Protein AF-A0A2R6GI53-F1 (afdb_monomer_lite)

Sequence (296 aa):
MVTEAECIAALREAARRLGESPTKTEYEELDIRPSSTTIVRLVGGWNEAKALAGLETYTRSDGGREGGMKIQPKPDGVALPDGYVWEDLTAQQRWYYKRREHRIEVKDERRARLQRWFYEFKRDEVECTRCGEGRPRALDFHHTGEKEHAVSKMIADGYSKQRVLEEVDRCIPLCVNCHRKEHYDGPDPEHLPSWPDRPREVQEPSKRERRTERRRWVAAYKRDSNGCRRCGAAHPACLDFHHETDKEMEISHMVSFGRSLCEIYAEIRKCVVLCANCHREADIPAPPDPGETDSV

Secondary structure (DSSP, 8-state):
---HHHHHHHHHHHHHHHTSPPPHHHHHHTTPSSPHHHHHHHHS-HHHHHHHTT-PPPP---S-SS-PPPPPPPPTT----TT--TTTS-HHHHHHHHTHHHHHHHHHHHHHHHHHHHHHHHHHH---TTT----GGGEEEEESS--S--HHHHHHHT--HHHHHHHHTTEEEEEHHHHHHHT--SPPGGGSPPPPSSPPP-----HHHHHHHHHHHHHHHHHHS-S-TTT----GGGEEEEESS--S--HHHHHHHT--HHHHHHHHTTEEEEEHHHHHHHHSPPPPPTTSTT--

pLDDT: mean 81.46, std 14.2, range [33.31, 97.81]

Radius of gyration: 29.73 Å; chains: 1; bounding box: 64×53×76 Å

Foldseek 3Di:
DDALVLLLVLQLVLCVVVVARDDLVSSQVVVTPDHSVVNCVRQVHPQSSCVVSVHDGDDPDDDDDDDDDDQDDQDPPFDDDPP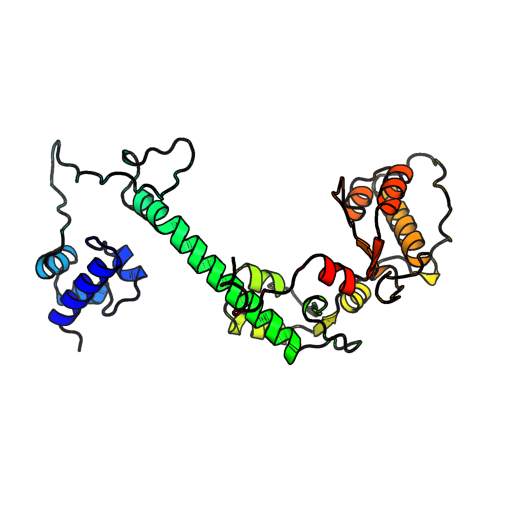DDLRPDDPVVSVCRVCVVVVVVVQVVLLLVLQQVQLVCLQPPHAAPVPRHSRSLQKAWAAPDDDPDGLVVCSVVNHDPVVSVVVSVRTHIHGPLRNLVVVDPADDLVPQDAADPDDDDDDDDPLVVLLNVLSSNQLNVQQPPQAAPPPSHRHSSFKAWAAPDDDPDGLNVCSNVRPDPVVSVVRSVRTGIHGNSVRSPVPDPRSDDPPPPPPD

Structure (mmCIF, N/CA/C/O backbone):
data_AF-A0A2R6GI53-F1
#
_entry.id   AF-A0A2R6GI53-F1
#
loop_
_atom_site.group_PDB
_atom_site.id
_atom_site.type_symbol
_atom_site.label_atom_id
_atom_site.label_alt_id
_atom_site.label_comp_id
_atom_site.label_asym_id
_atom_site.label_entity_id
_atom_site.label_seq_id
_atom_site.pdbx_PDB_ins_code
_atom_site.Cartn_x
_atom_site.Cartn_y
_atom_site.Cartn_z
_atom_site.occupancy
_atom_site.B_iso_or_equiv
_atom_site.auth_seq_id
_atom_site.auth_comp_id
_atom_site.auth_asym_id
_atom_site.auth_atom_id
_atom_site.pdbx_PDB_model_num
ATOM 1 N N . MET A 1 1 ? -38.221 -5.431 31.216 1.00 70.62 1 MET A N 1
ATOM 2 C CA . MET A 1 1 ? -38.468 -3.983 31.395 1.00 70.62 1 MET A CA 1
ATOM 3 C C . MET A 1 1 ? -37.322 -3.446 32.221 1.00 70.62 1 MET A C 1
ATOM 5 O O . MET A 1 1 ? -36.979 -4.108 33.186 1.00 70.62 1 MET A O 1
ATOM 9 N N . VAL A 1 2 ? -36.718 -2.331 31.811 1.00 81.62 2 VAL A N 1
ATOM 10 C CA . VAL A 1 2 ? -35.600 -1.723 32.548 1.00 81.62 2 VAL A CA 1
ATOM 11 C C . VAL A 1 2 ? -36.132 -1.070 33.826 1.00 81.62 2 VAL A C 1
ATOM 13 O O . VAL A 1 2 ? -37.134 -0.359 33.764 1.00 81.62 2 VAL A O 1
ATOM 16 N N . THR A 1 3 ? -35.474 -1.311 34.955 1.00 91.25 3 THR A N 1
ATOM 17 C CA . THR A 1 3 ? -35.822 -0.800 36.288 1.00 91.25 3 THR A CA 1
ATOM 18 C C . THR A 1 3 ? -34.898 0.340 36.723 1.00 91.25 3 THR A C 1
ATOM 20 O O . THR A 1 3 ? -33.787 0.494 36.218 1.00 91.25 3 THR A O 1
ATOM 23 N N . GLU A 1 4 ? -35.333 1.129 37.705 1.00 88.38 4 GLU A N 1
ATOM 24 C CA . GLU A 1 4 ? -34.516 2.188 38.316 1.00 88.38 4 GLU A CA 1
ATOM 25 C C . GLU A 1 4 ? -33.211 1.641 38.925 1.00 88.38 4 GLU A C 1
ATOM 27 O O . GLU A 1 4 ? -32.144 2.234 38.765 1.00 88.38 4 GLU A O 1
ATOM 32 N N . ALA A 1 5 ? -33.266 0.452 39.535 1.00 89.25 5 ALA A N 1
ATOM 33 C CA . ALA A 1 5 ? -32.093 -0.225 40.083 1.00 89.25 5 ALA A CA 1
ATOM 34 C C . ALA A 1 5 ? -31.049 -0.561 39.000 1.00 89.25 5 ALA A C 1
ATOM 36 O O . ALA A 1 5 ? -29.849 -0.398 39.231 1.00 89.25 5 ALA A O 1
ATOM 37 N N . GLU A 1 6 ? -31.486 -0.968 37.803 1.00 89.69 6 GLU A N 1
ATOM 38 C CA . GLU A 1 6 ? -30.592 -1.216 36.661 1.00 89.69 6 GLU A CA 1
ATOM 39 C C . GLU A 1 6 ? -29.967 0.083 36.130 1.00 89.69 6 GLU A C 1
ATOM 41 O O . GLU A 1 6 ? -28.792 0.090 35.764 1.00 89.69 6 GLU A O 1
ATOM 46 N N . CYS A 1 7 ? -30.701 1.202 36.139 1.00 91.00 7 CYS A N 1
ATOM 47 C CA . CYS A 1 7 ? -30.152 2.519 35.802 1.00 91.00 7 CYS A CA 1
ATOM 48 C C . CYS A 1 7 ? -29.045 2.949 36.779 1.00 91.00 7 CYS A C 1
ATOM 50 O O . CYS A 1 7 ? -27.989 3.419 36.353 1.00 91.00 7 CYS A O 1
ATOM 52 N N . ILE A 1 8 ? -29.263 2.753 38.082 1.00 92.19 8 ILE A N 1
ATOM 53 C CA . ILE A 1 8 ? -28.284 3.070 39.130 1.00 92.19 8 ILE A CA 1
ATOM 54 C C . ILE A 1 8 ? -27.041 2.178 39.007 1.00 92.19 8 ILE A C 1
ATOM 56 O O . ILE A 1 8 ? -25.911 2.671 39.069 1.00 92.19 8 ILE A O 1
ATOM 60 N N . ALA A 1 9 ? -27.230 0.871 38.796 1.00 90.88 9 ALA A N 1
ATOM 61 C CA . ALA A 1 9 ? -26.133 -0.074 38.601 1.00 90.88 9 ALA A CA 1
ATOM 62 C C . ALA A 1 9 ? -25.282 0.289 37.375 1.00 90.88 9 ALA A C 1
ATOM 64 O O . ALA A 1 9 ? -24.055 0.291 37.460 1.00 90.88 9 ALA A O 1
ATOM 65 N N . ALA A 1 10 ? -25.919 0.678 36.270 1.00 92.75 10 ALA A N 1
ATOM 66 C CA . ALA A 1 10 ? -25.232 1.101 35.058 1.00 92.75 10 ALA A CA 1
ATOM 67 C C . ALA A 1 10 ? -24.415 2.394 35.244 1.00 92.75 10 ALA A C 1
ATOM 69 O O . ALA A 1 10 ? -23.314 2.516 34.707 1.00 92.75 10 ALA A O 1
ATOM 70 N N . LEU A 1 11 ? -24.900 3.349 36.045 1.00 91.19 11 LEU A N 1
ATOM 71 C CA . LEU A 1 11 ? -24.137 4.557 36.380 1.00 91.19 11 LEU A CA 1
ATOM 72 C C . LEU A 1 11 ? -22.929 4.257 37.273 1.00 91.19 11 LEU A C 1
ATOM 74 O O . LEU A 1 11 ? -21.858 4.822 37.056 1.00 91.19 11 LEU A O 1
ATOM 78 N 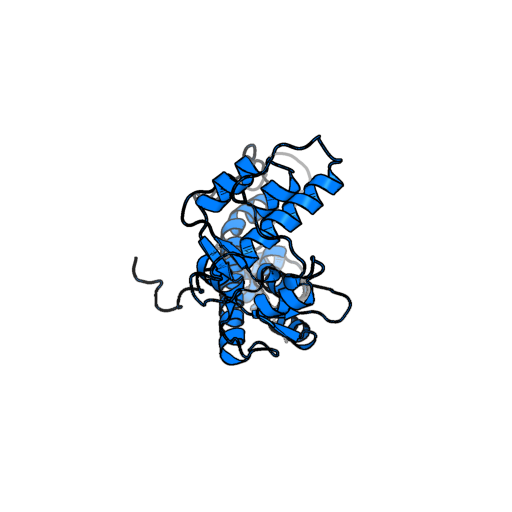N . ARG A 1 12 ? -23.068 3.344 38.242 1.00 91.25 12 ARG A N 1
ATOM 79 C CA . ARG A 1 12 ? -21.940 2.881 39.071 1.00 91.25 12 ARG A CA 1
ATOM 80 C C . ARG A 1 12 ? -20.909 2.111 38.247 1.00 91.25 12 ARG A C 1
ATOM 82 O O . ARG A 1 12 ? -19.713 2.303 38.440 1.00 91.25 12 ARG A O 1
ATOM 89 N N . GLU A 1 13 ? -21.368 1.293 37.302 1.00 90.88 13 GLU A N 1
ATOM 90 C CA . GLU A 1 13 ? -20.521 0.614 36.318 1.00 90.88 13 GLU A CA 1
ATOM 91 C C . GLU A 1 13 ? -19.714 1.617 35.497 1.00 90.88 13 GLU A C 1
ATOM 93 O O . GLU A 1 13 ? -18.493 1.502 35.395 1.00 90.88 13 GLU A O 1
ATOM 98 N N . ALA A 1 14 ? -20.393 2.629 34.954 1.00 87.81 14 ALA A N 1
ATOM 99 C CA . ALA A 1 14 ? -19.750 3.697 34.210 1.00 87.81 14 ALA A CA 1
ATOM 100 C C . ALA A 1 14 ? -18.715 4.428 35.074 1.00 87.81 14 ALA A C 1
ATOM 102 O O . ALA A 1 14 ? -17.574 4.579 34.650 1.00 87.81 14 ALA A O 1
ATOM 103 N N . ALA A 1 15 ? -19.062 4.795 36.310 1.00 84.12 15 ALA A N 1
ATOM 104 C CA . ALA A 1 15 ? -18.135 5.466 37.216 1.00 84.12 15 ALA A CA 1
ATOM 105 C C . ALA A 1 15 ? -16.893 4.618 37.526 1.00 84.12 15 ALA A C 1
ATOM 107 O O . ALA A 1 15 ? -15.772 5.117 37.503 1.00 84.12 15 ALA A O 1
ATOM 108 N N . ARG A 1 16 ? -17.070 3.310 37.743 1.00 84.25 16 ARG A N 1
ATOM 109 C CA . ARG A 1 16 ? -15.964 2.376 37.980 1.00 84.25 16 ARG A CA 1
ATOM 110 C C . ARG A 1 16 ? -15.050 2.234 36.762 1.00 84.25 16 ARG A C 1
ATOM 112 O O . ARG A 1 16 ? -13.840 2.139 36.935 1.00 84.25 16 ARG A O 1
ATOM 119 N N . ARG A 1 17 ? -15.602 2.226 35.544 1.00 82.06 17 ARG A N 1
ATOM 120 C CA . ARG A 1 17 ? -14.804 2.183 34.304 1.00 82.06 17 ARG A CA 1
ATOM 121 C C . ARG A 1 17 ? -14.020 3.469 34.062 1.00 82.06 17 ARG A C 1
ATOM 123 O O . ARG A 1 17 ? -12.946 3.411 33.478 1.00 82.06 17 ARG A O 1
ATOM 130 N N . LEU A 1 18 ? -14.558 4.612 34.484 1.00 74.75 18 LEU A N 1
ATOM 131 C CA . LEU A 1 18 ? -13.927 5.919 34.282 1.00 74.75 18 LEU A CA 1
ATOM 132 C C . LEU A 1 18 ? -13.021 6.353 35.437 1.00 74.75 18 LEU A C 1
ATOM 134 O O . LEU A 1 18 ? -12.200 7.250 35.259 1.00 74.75 18 LEU A O 1
ATOM 138 N N . GLY A 1 19 ? -13.178 5.737 36.610 1.00 75.44 19 GLY A N 1
ATOM 139 C CA . GLY A 1 19 ? -12.536 6.167 37.852 1.00 75.44 19 GLY A CA 1
ATOM 140 C C . GLY A 1 19 ? -13.096 7.482 38.412 1.00 75.44 19 GLY A C 1
ATOM 141 O O . GLY A 1 19 ? -12.531 8.019 39.358 1.00 75.44 19 GLY A O 1
ATOM 142 N N . GLU A 1 20 ? -14.182 8.014 37.839 1.00 80.75 20 GLU A N 1
ATOM 143 C CA . GLU A 1 20 ? -14.806 9.290 38.210 1.00 80.75 20 GLU A CA 1
ATOM 144 C C . GLU A 1 20 ? -16.307 9.311 37.863 1.00 80.75 20 GLU A C 1
ATOM 146 O O . GLU A 1 20 ? -16.808 8.431 37.163 1.00 80.75 20 GLU A O 1
ATOM 151 N N . SER A 1 21 ? -17.049 10.307 38.362 1.00 83.00 21 SER A N 1
ATOM 152 C CA . SER A 1 21 ? -18.486 10.452 38.079 1.00 83.00 21 SER A CA 1
ATOM 153 C C . SER A 1 21 ? -18.729 10.751 36.585 1.00 83.00 21 SER A C 1
ATOM 155 O O . SER A 1 21 ? -18.231 11.763 36.091 1.00 83.00 21 SER A O 1
ATOM 157 N N . PRO A 1 22 ? -19.513 9.932 35.852 1.00 81.50 22 PRO A N 1
ATOM 158 C CA . PRO A 1 22 ? -19.675 10.066 34.409 1.00 81.50 22 PRO A CA 1
ATOM 159 C C . PRO A 1 22 ? -20.530 11.284 34.034 1.00 81.50 22 PRO A C 1
ATOM 161 O O . PRO A 1 22 ? -21.637 11.504 34.543 1.00 81.50 22 PRO A O 1
ATOM 164 N N . THR A 1 23 ? -20.079 12.054 33.049 1.00 82.94 23 THR A N 1
ATOM 165 C CA . THR A 1 23 ? -20.956 12.945 32.280 1.00 82.94 23 THR A CA 1
ATOM 166 C C . THR A 1 23 ? -21.896 12.135 31.377 1.00 82.94 23 THR A C 1
ATOM 168 O O . THR A 1 23 ? -21.684 10.950 31.114 1.00 82.94 23 THR A O 1
ATOM 171 N N . LYS A 1 24 ? -22.961 12.774 30.876 1.00 81.81 24 LYS A N 1
ATOM 172 C CA . LYS A 1 24 ? -23.925 12.110 29.983 1.00 81.81 24 LYS A CA 1
ATOM 173 C C . LYS A 1 24 ? -23.255 11.572 28.713 1.00 81.81 24 LYS A C 1
ATOM 175 O O . LYS A 1 24 ? -23.498 10.431 28.337 1.00 81.81 24 LYS A O 1
ATOM 180 N N . THR A 1 25 ? -22.382 12.369 28.101 1.00 77.69 25 THR A N 1
ATOM 181 C CA . THR A 1 25 ? -21.620 11.975 26.909 1.00 77.69 25 THR A CA 1
ATOM 182 C C . THR A 1 25 ? -20.689 10.801 27.202 1.00 77.69 25 THR A C 1
ATOM 184 O O . THR A 1 25 ? -20.627 9.855 26.427 1.00 77.69 25 THR A O 1
ATOM 187 N N . GLU A 1 26 ? -19.998 10.812 28.344 1.00 73.50 26 GLU A N 1
ATOM 188 C CA . GLU A 1 26 ? -19.089 9.723 28.715 1.00 73.50 26 GLU A CA 1
ATOM 189 C C . GLU A 1 26 ? -19.794 8.395 28.931 1.00 73.50 26 GLU A C 1
ATOM 191 O O . GLU A 1 26 ? -19.245 7.353 28.585 1.00 73.50 26 GLU A O 1
ATOM 196 N N . TYR A 1 27 ? -20.998 8.436 29.494 1.00 85.69 27 TYR A N 1
ATOM 197 C CA . TYR A 1 27 ? -21.820 7.252 29.662 1.00 85.69 27 TYR A CA 1
ATOM 198 C C . TYR A 1 27 ? -22.227 6.643 28.311 1.00 85.69 27 TYR A C 1
ATOM 200 O O . TYR A 1 27 ? -22.181 5.426 28.145 1.00 85.69 27 TYR A O 1
ATOM 208 N N . GLU A 1 28 ? -22.598 7.480 27.337 1.00 85.81 28 GLU A N 1
ATOM 209 C CA . GLU A 1 28 ? -23.003 7.032 25.996 1.00 85.81 28 GLU A CA 1
ATOM 210 C C . GLU A 1 28 ? -21.858 6.350 25.233 1.00 85.81 28 GLU A C 1
ATOM 212 O O . GLU A 1 28 ? -22.098 5.389 24.505 1.00 85.81 28 GLU A O 1
ATOM 217 N N . GLU A 1 29 ? -20.612 6.782 25.440 1.00 80.44 29 GLU A N 1
ATOM 218 C CA . GLU A 1 29 ? -19.440 6.173 24.795 1.00 80.44 29 GLU A CA 1
ATOM 219 C C . GLU A 1 29 ? -19.056 4.796 25.343 1.00 80.44 29 GLU A C 1
ATOM 221 O O . GLU A 1 29 ? -18.375 4.036 24.657 1.00 80.44 29 GLU A O 1
ATOM 226 N N . LEU A 1 30 ? -19.467 4.457 26.567 1.00 80.94 30 LEU A N 1
ATOM 227 C CA . LEU A 1 30 ? -19.133 3.171 27.188 1.00 80.94 30 LEU A CA 1
ATOM 228 C C . LEU A 1 30 ? -20.008 2.009 26.684 1.00 80.94 30 LEU A C 1
ATOM 230 O O . LEU A 1 30 ? -19.811 0.876 27.125 1.00 80.94 30 LEU A O 1
ATOM 234 N N . ASP A 1 31 ? -20.979 2.300 25.806 1.00 81.25 31 ASP A N 1
ATOM 235 C CA . ASP A 1 31 ? -22.020 1.389 25.300 1.00 81.25 31 ASP A CA 1
ATOM 236 C C . ASP A 1 31 ? -22.691 0.552 26.408 1.00 81.25 31 ASP A C 1
ATOM 238 O O . ASP A 1 31 ? -23.083 -0.602 26.230 1.00 81.25 31 ASP A O 1
ATOM 242 N N . ILE A 1 32 ? -22.836 1.145 27.596 1.00 87.12 32 ILE A N 1
ATOM 243 C CA . ILE A 1 32 ? -23.513 0.519 28.731 1.00 87.12 32 ILE A CA 1
ATOM 244 C C . ILE A 1 32 ? -25.027 0.645 28.527 1.00 87.12 32 ILE A C 1
ATOM 246 O O . ILE A 1 32 ? -25.554 1.686 28.121 1.00 87.12 32 ILE A O 1
ATOM 250 N N . ARG A 1 33 ? -25.754 -0.440 28.804 1.00 89.19 33 ARG A N 1
ATOM 251 C CA . ARG A 1 33 ? -27.221 -0.452 28.832 1.00 89.19 33 ARG A CA 1
ATOM 252 C C . ARG A 1 33 ? -27.706 -0.316 30.279 1.00 89.19 33 ARG A C 1
ATOM 254 O O . ARG A 1 33 ? -27.095 -0.916 31.160 1.00 89.19 33 ARG A O 1
ATOM 261 N N . PRO A 1 34 ? -28.812 0.409 30.529 1.00 88.69 34 PRO A N 1
ATOM 262 C CA . PRO A 1 34 ? -29.711 1.077 29.572 1.00 88.69 34 PRO A CA 1
ATOM 263 C C . PRO A 1 34 ? -29.171 2.420 29.040 1.00 88.69 34 PRO A C 1
ATOM 265 O O . PRO A 1 34 ? -28.264 2.992 29.622 1.00 88.69 34 PRO A O 1
ATOM 268 N N . SER A 1 35 ? -29.705 2.954 27.934 1.00 90.94 35 SER A N 1
ATOM 269 C CA . SER A 1 35 ? -29.200 4.216 27.353 1.00 90.94 35 SER A CA 1
ATOM 270 C C . SER A 1 35 ? -29.389 5.423 28.284 1.00 90.94 35 SER A C 1
ATOM 272 O O . SER A 1 35 ? -30.305 5.439 29.109 1.00 90.94 35 SER A O 1
ATOM 274 N N . SER A 1 36 ? -28.586 6.476 28.100 1.00 89.19 36 SER A N 1
ATOM 275 C CA . SER A 1 36 ? -28.686 7.721 28.881 1.00 89.19 36 SER A CA 1
ATOM 276 C C . SER A 1 36 ? -30.102 8.319 28.862 1.00 89.19 36 SER A C 1
ATOM 278 O O . SER A 1 36 ? -30.622 8.754 29.886 1.00 89.19 36 SER A O 1
ATOM 280 N N . THR A 1 37 ? -30.771 8.274 27.709 1.00 88.75 37 THR A N 1
ATOM 281 C CA . THR A 1 37 ? -32.162 8.707 27.530 1.00 88.75 37 THR A CA 1
ATOM 282 C C . THR A 1 37 ? -33.137 7.853 28.339 1.00 88.75 37 THR A C 1
ATOM 284 O O . THR A 1 37 ? -34.092 8.379 28.904 1.00 88.75 37 THR A O 1
ATOM 287 N N . THR A 1 38 ? -32.893 6.543 28.429 1.00 89.19 38 THR A N 1
ATOM 288 C CA . THR A 1 38 ? -33.716 5.634 29.239 1.00 89.19 38 THR A CA 1
ATOM 289 C C . THR A 1 38 ? -33.566 5.944 30.725 1.00 89.19 38 THR A C 1
ATOM 291 O O . THR A 1 38 ? -34.571 5.995 31.426 1.00 89.19 38 THR A O 1
ATOM 294 N N . ILE A 1 39 ? -32.338 6.222 31.178 1.00 91.12 39 ILE A N 1
ATOM 295 C CA . ILE A 1 39 ? -32.047 6.633 32.557 1.00 91.12 39 ILE A CA 1
ATOM 296 C C . ILE A 1 39 ? -32.776 7.935 32.891 1.00 91.12 39 ILE A C 1
ATOM 298 O O . ILE A 1 39 ? -33.508 7.985 33.870 1.00 91.12 39 ILE A O 1
ATOM 302 N N . VAL A 1 40 ? -32.646 8.969 32.053 1.00 89.06 40 VAL A N 1
ATOM 303 C CA . VAL A 1 40 ? -33.330 10.255 32.282 1.00 89.06 40 VAL A CA 1
ATOM 304 C C . VAL A 1 40 ? -34.848 10.080 32.319 1.00 89.06 40 VAL A C 1
ATOM 306 O O . VAL A 1 40 ? -35.506 10.667 33.167 1.00 89.06 40 VAL A O 1
ATOM 309 N N . ARG A 1 41 ? -35.415 9.255 31.432 1.00 88.56 41 ARG A N 1
ATOM 310 C CA . ARG A 1 41 ? -36.864 9.022 31.390 1.00 88.56 41 ARG A CA 1
ATOM 311 C C . ARG A 1 41 ? -37.386 8.292 32.631 1.00 88.56 41 ARG A C 1
ATOM 313 O O . ARG A 1 41 ? -38.488 8.597 33.067 1.00 88.56 41 ARG A O 1
ATOM 320 N N . LEU A 1 42 ? -36.647 7.306 33.142 1.00 88.06 42 LEU A N 1
ATOM 321 C CA . LEU A 1 42 ? -37.075 6.498 34.291 1.00 88.06 42 LEU A CA 1
ATOM 322 C C . LEU A 1 42 ? -36.829 7.199 35.628 1.00 88.06 42 LEU A C 1
ATOM 324 O O . LEU A 1 42 ? -37.645 7.069 36.528 1.00 88.06 42 LEU A O 1
ATOM 328 N N . VAL A 1 43 ? -35.721 7.933 35.737 1.00 85.19 43 VAL A N 1
ATOM 329 C CA . VAL A 1 43 ? -35.234 8.517 36.996 1.00 85.19 43 VAL A CA 1
ATOM 330 C C . VAL A 1 43 ? -35.503 10.028 37.078 1.00 85.19 43 VAL A C 1
ATOM 332 O O . VAL A 1 43 ? -35.137 10.676 38.043 1.00 85.19 43 VAL A O 1
ATOM 335 N N . GLY A 1 44 ? -36.119 10.625 36.054 1.00 80.69 44 GLY A N 1
ATOM 336 C CA . GLY A 1 44 ? -36.490 12.046 36.015 1.00 80.69 44 GLY A CA 1
ATOM 337 C C . GLY A 1 44 ? -35.370 12.976 35.538 1.00 80.69 44 GLY A C 1
ATOM 338 O O . GLY A 1 44 ? -35.601 13.843 34.692 1.00 80.69 44 GLY A O 1
ATOM 339 N N . GLY A 1 45 ? -34.133 12.771 35.997 1.00 84.12 45 GLY A N 1
ATOM 340 C CA . GLY A 1 45 ? -33.002 13.627 35.632 1.00 84.12 45 GLY A CA 1
ATOM 341 C C . GLY A 1 45 ? -31.640 12.939 35.677 1.00 84.12 45 GLY A C 1
ATOM 342 O O . GLY A 1 45 ? -31.416 11.991 36.421 1.00 84.12 45 GLY A O 1
ATOM 343 N N . TRP A 1 46 ? -30.677 13.441 34.892 1.00 84.81 46 TRP A N 1
ATOM 344 C CA . TRP A 1 46 ? -29.317 12.878 34.869 1.00 84.81 46 TRP A CA 1
ATOM 345 C C . TRP A 1 46 ? -28.586 13.066 36.203 1.00 84.81 46 TRP A C 1
ATOM 347 O O . TRP A 1 46 ? -27.958 12.146 36.714 1.00 84.81 46 TRP A O 1
ATOM 357 N N . ASN A 1 47 ? -28.680 14.263 36.789 1.00 81.25 47 ASN A N 1
ATOM 358 C CA . ASN A 1 47 ? -28.089 14.533 38.099 1.00 81.25 47 ASN A CA 1
ATOM 359 C C . ASN A 1 47 ? -28.804 13.781 39.222 1.00 81.25 47 ASN A C 1
ATOM 361 O O . ASN A 1 47 ? -28.141 13.327 40.143 1.00 81.25 47 ASN A O 1
ATOM 365 N N . GLU A 1 48 ? -30.120 13.614 39.123 1.00 85.25 48 GLU A N 1
ATOM 366 C CA . GLU A 1 48 ? -30.907 12.825 40.074 1.00 85.25 48 GLU A CA 1
ATOM 367 C C . GLU A 1 48 ? -30.480 11.354 40.046 1.00 85.25 48 GLU A C 1
ATOM 369 O O . GLU A 1 48 ? -30.149 10.781 41.082 1.00 85.25 48 GLU A O 1
ATOM 374 N N . ALA A 1 49 ? -30.317 10.783 38.851 1.00 89.06 49 ALA A N 1
ATOM 375 C CA . ALA A 1 49 ? -29.794 9.432 38.689 1.00 89.06 49 ALA A CA 1
ATOM 376 C C . ALA A 1 49 ? -28.368 9.274 39.242 1.00 89.06 49 ALA A C 1
ATOM 378 O O . ALA A 1 49 ? -28.064 8.275 39.895 1.00 89.06 49 ALA A O 1
ATOM 379 N N . LYS A 1 50 ? -27.494 10.271 39.044 1.00 88.00 50 LYS A N 1
ATOM 380 C CA . LYS A 1 50 ? -26.156 10.284 39.658 1.00 88.00 50 LYS A CA 1
ATOM 381 C C . LYS A 1 50 ? -26.217 10.378 41.184 1.00 88.00 50 LYS A C 1
ATOM 383 O O . LYS A 1 50 ? -25.488 9.644 41.844 1.00 88.00 50 LYS A O 1
ATOM 388 N N . ALA A 1 51 ? -27.103 11.204 41.742 1.00 85.94 51 ALA A N 1
ATOM 389 C CA . ALA A 1 51 ? -27.292 11.317 43.188 1.00 85.94 51 ALA A CA 1
ATOM 390 C C . ALA A 1 51 ? -27.727 9.979 43.803 1.00 85.94 51 ALA A C 1
ATOM 392 O O . ALA A 1 51 ? -27.111 9.518 44.761 1.00 85.94 51 ALA A O 1
ATOM 393 N N . LEU A 1 52 ? -28.718 9.310 43.201 1.00 88.38 52 LEU A N 1
ATOM 394 C CA . LEU A 1 52 ? -29.179 7.981 43.626 1.00 88.38 52 LEU A CA 1
ATOM 395 C C . LEU A 1 52 ? -28.085 6.912 43.492 1.00 88.38 52 LEU A C 1
ATOM 397 O O . LEU A 1 52 ? -27.999 5.980 44.295 1.00 88.38 52 LEU A O 1
ATOM 401 N N . ALA A 1 53 ? -27.194 7.066 42.511 1.00 88.44 53 ALA A N 1
ATOM 402 C CA . ALA A 1 53 ? -26.025 6.211 42.357 1.00 88.44 53 ALA A CA 1
ATOM 403 C C . ALA A 1 53 ? -24.901 6.492 43.369 1.00 88.44 53 ALA A C 1
ATOM 405 O O . ALA A 1 53 ? -23.982 5.673 43.462 1.00 88.44 53 ALA A O 1
ATOM 406 N N . GLY A 1 54 ? -24.995 7.562 44.166 1.00 85.25 54 GLY A N 1
ATOM 407 C CA . GLY A 1 54 ? -23.945 8.008 45.086 1.00 85.25 54 GLY A CA 1
ATOM 408 C C . GLY A 1 54 ? -22.775 8.695 44.375 1.00 85.25 54 GLY A C 1
ATOM 409 O O . GLY A 1 54 ? -21.650 8.652 44.861 1.00 85.25 54 GLY A O 1
ATOM 410 N N . LEU A 1 55 ? -23.022 9.272 43.198 1.00 84.56 55 LEU A N 1
ATOM 411 C CA . LEU A 1 55 ? -22.022 9.893 42.332 1.00 84.56 55 LEU A CA 1
ATOM 412 C C . LEU A 1 55 ? -22.132 11.420 42.377 1.00 84.56 55 LEU A C 1
ATOM 414 O O . LEU A 1 55 ? -23.225 11.975 42.509 1.00 84.56 55 LEU A O 1
ATOM 418 N N . GLU A 1 56 ? -21.003 12.111 42.202 1.00 77.38 56 GLU A N 1
ATOM 419 C CA . GLU A 1 56 ? -20.970 13.577 42.191 1.00 77.38 56 GLU A CA 1
ATOM 420 C C . GLU A 1 56 ? -21.897 14.162 41.107 1.00 77.38 56 GLU A C 1
ATOM 422 O O . GLU A 1 56 ? -21.862 13.771 39.928 1.00 77.38 56 GLU A O 1
ATOM 427 N N . THR A 1 57 ? -22.739 15.120 41.504 1.00 77.94 57 THR A N 1
ATOM 428 C CA . THR A 1 57 ? -23.710 15.800 40.635 1.00 77.94 57 THR A CA 1
ATOM 429 C C . THR A 1 57 ? -23.220 17.185 40.224 1.00 77.94 57 THR A C 1
ATOM 431 O O . THR A 1 57 ? -22.331 17.757 40.846 1.00 77.94 57 THR A O 1
ATOM 434 N N . TYR A 1 58 ? -23.781 17.724 39.140 1.00 62.28 58 TYR A N 1
ATOM 435 C CA . TYR A 1 58 ? -23.499 19.092 38.705 1.00 62.28 58 TYR A CA 1
ATOM 436 C C . TYR A 1 58 ? -24.624 20.028 39.154 1.00 62.28 58 TYR A C 1
ATOM 438 O O . TYR A 1 58 ? -25.756 19.864 38.700 1.00 62.28 58 TYR A O 1
ATOM 446 N N . THR A 1 59 ? -24.335 21.028 39.985 1.00 48.41 59 THR A N 1
ATOM 447 C CA . THR A 1 59 ? -25.258 22.142 40.240 1.00 48.41 59 THR A CA 1
ATOM 448 C C . THR A 1 59 ? -24.925 23.298 39.294 1.00 48.41 59 THR A C 1
ATOM 450 O O . THR A 1 59 ? -23.784 23.747 39.214 1.00 48.41 59 THR A O 1
ATOM 453 N N . ARG A 1 60 ? -25.918 23.802 38.546 1.00 42.09 60 ARG A N 1
ATOM 454 C CA . ARG A 1 60 ? -25.813 25.148 37.963 1.00 42.09 60 ARG A CA 1
ATOM 455 C C . ARG A 1 60 ? -26.106 26.106 39.104 1.00 42.09 60 ARG A C 1
ATOM 457 O O . ARG A 1 60 ? -27.270 26.243 39.445 1.00 42.09 60 ARG A O 1
ATOM 464 N N . SER A 1 61 ? -25.088 26.709 39.707 1.00 38.19 61 SER A N 1
ATOM 465 C CA . SER A 1 61 ? -25.317 27.815 40.629 1.00 38.19 61 SER A CA 1
ATOM 466 C C . SER A 1 61 ? -25.737 29.055 39.841 1.00 38.19 61 SER A C 1
ATOM 468 O O . SER A 1 61 ? -25.031 29.593 38.986 1.00 38.19 61 SER A O 1
ATOM 470 N N . ASP A 1 62 ? -26.960 29.459 40.113 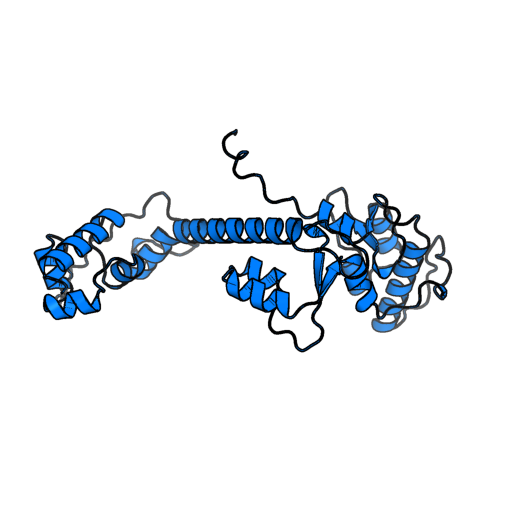1.00 34.28 62 ASP A N 1
ATOM 471 C CA . ASP A 1 62 ? -27.600 30.711 39.789 1.00 34.28 62 ASP A CA 1
ATOM 472 C C . ASP A 1 62 ? -26.846 31.858 40.482 1.00 34.28 62 ASP A C 1
ATOM 474 O O . ASP A 1 62 ? -26.795 31.949 41.700 1.00 34.28 62 ASP A O 1
ATOM 478 N N . GLY A 1 63 ? -26.243 32.731 39.669 1.00 39.22 63 GLY A N 1
ATOM 479 C CA . GLY A 1 63 ? -25.890 34.104 40.035 1.00 39.22 63 GLY A CA 1
ATOM 480 C C . GLY A 1 63 ? -24.847 34.306 41.144 1.00 39.22 63 GLY A C 1
ATOM 481 O O . GLY A 1 63 ? -25.197 34.530 42.292 1.00 39.22 63 GLY A O 1
ATOM 482 N N . GLY A 1 64 ? -23.575 34.457 40.752 1.00 33.31 64 GLY A N 1
ATOM 483 C CA . GLY A 1 64 ? -22.627 35.318 41.476 1.00 33.31 64 GLY A CA 1
ATOM 484 C C . GLY A 1 64 ? -21.465 34.628 42.200 1.00 33.31 64 GLY A C 1
ATOM 485 O O . GLY A 1 64 ? -21.657 33.994 43.222 1.00 33.31 64 GLY A O 1
ATOM 486 N N . ARG A 1 65 ? -20.259 34.893 41.670 1.00 37.88 65 ARG A N 1
ATOM 487 C CA . ARG A 1 65 ? -18.915 34.928 42.295 1.00 37.88 65 ARG A CA 1
ATOM 488 C C . ARG A 1 65 ? -18.430 33.698 43.092 1.00 37.88 65 ARG A C 1
ATOM 490 O O . ARG A 1 65 ? -18.964 33.338 44.126 1.00 37.88 65 ARG A O 1
ATOM 497 N N . GLU A 1 66 ? -17.298 33.171 42.609 1.00 34.62 66 GLU A N 1
ATOM 498 C CA . GLU A 1 66 ? -16.324 32.322 43.322 1.00 34.62 66 GLU A CA 1
ATOM 499 C C . GLU A 1 66 ? -16.831 30.957 43.807 1.00 34.62 66 GLU A C 1
ATOM 501 O O . GLU A 1 66 ? -16.985 30.684 44.990 1.00 34.62 66 GLU A O 1
ATOM 506 N N . GLY A 1 67 ? -17.013 30.042 42.855 1.00 36.00 67 GLY A N 1
ATOM 507 C CA . GLY A 1 67 ? -17.309 28.643 43.159 1.00 36.00 67 GLY A CA 1
ATOM 508 C C . GLY A 1 67 ? -17.169 27.735 41.945 1.00 36.00 67 GLY A C 1
ATOM 509 O O . GLY A 1 67 ? -18.058 26.940 41.664 1.00 36.00 67 GLY A O 1
ATOM 510 N N . GLY A 1 68 ? -16.093 27.892 41.168 1.00 41.09 68 GLY A N 1
ATOM 511 C CA . GLY A 1 68 ? -15.770 26.940 40.107 1.00 41.09 68 GLY A CA 1
ATOM 512 C C . GLY A 1 68 ? -15.366 25.597 40.717 1.00 41.09 68 GLY A C 1
ATOM 513 O O . GLY A 1 68 ? -14.561 25.565 41.648 1.00 41.09 68 GLY A O 1
ATOM 514 N N . MET A 1 69 ? -15.921 24.492 40.209 1.00 47.06 69 MET A N 1
ATOM 515 C CA . MET A 1 69 ? -15.483 23.135 40.554 1.00 47.06 69 MET A CA 1
ATOM 516 C C . MET A 1 69 ? -13.954 23.063 40.435 1.00 47.06 69 MET A C 1
ATOM 518 O O . MET A 1 69 ? -13.408 23.435 39.394 1.00 47.06 69 MET A O 1
ATOM 522 N N . LYS A 1 70 ? -13.262 22.645 41.505 1.00 57.12 70 LYS A N 1
ATOM 523 C CA . LYS A 1 70 ? -11.793 22.586 41.516 1.00 57.12 70 LYS A CA 1
ATOM 524 C C . LYS A 1 70 ? -11.320 21.711 40.355 1.00 57.12 70 LYS A C 1
ATOM 526 O O . LYS A 1 70 ? -11.698 20.545 40.258 1.00 57.12 70 LYS A O 1
ATOM 531 N N . ILE A 1 71 ? -10.520 22.292 39.467 1.00 65.12 71 ILE A N 1
ATOM 532 C CA . ILE A 1 71 ? -9.933 21.578 38.336 1.00 65.12 71 ILE A CA 1
ATOM 533 C C . ILE A 1 71 ? -8.897 20.610 38.904 1.00 65.12 71 ILE A C 1
ATOM 535 O O . ILE A 1 71 ? -7.984 21.022 39.615 1.00 65.12 71 ILE A O 1
ATOM 539 N N . GLN 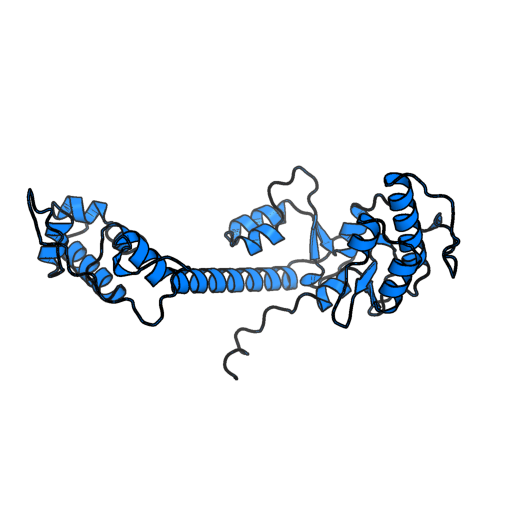A 1 72 ? -9.072 19.319 38.623 1.00 72.94 72 GLN A N 1
ATOM 540 C CA . GLN A 1 72 ? -8.106 18.295 39.015 1.00 72.94 72 GLN A CA 1
ATOM 541 C C . GLN A 1 72 ? -6.780 18.517 38.272 1.00 72.94 72 GLN A C 1
ATOM 543 O O . GLN A 1 72 ? -6.818 18.942 37.111 1.00 72.94 72 GLN A O 1
ATOM 548 N N . PRO A 1 73 ? -5.621 18.233 38.893 1.00 78.38 73 PRO A N 1
ATOM 549 C CA . PRO A 1 73 ? -4.318 18.429 38.261 1.00 78.38 73 PRO A CA 1
ATOM 550 C C . PRO A 1 73 ? -4.166 17.575 36.995 1.00 78.38 73 PRO A C 1
ATOM 552 O O . PRO A 1 73 ? -4.818 16.538 36.841 1.00 78.38 73 PRO A O 1
ATOM 555 N N . LYS A 1 74 ? -3.305 18.020 36.071 1.00 82.75 74 LYS A N 1
ATOM 556 C CA . LYS A 1 74 ? -3.017 17.288 34.832 1.00 82.75 74 LYS A CA 1
ATOM 557 C C . LYS A 1 74 ? -2.413 15.921 35.169 1.00 82.75 74 LYS A C 1
ATOM 559 O O . LYS A 1 74 ? -1.389 15.893 35.845 1.00 82.75 74 LYS A O 1
ATOM 564 N N . PRO A 1 75 ? -2.962 14.804 34.664 1.00 81.38 75 PRO A N 1
ATOM 565 C CA . PRO A 1 75 ? -2.305 13.510 34.800 1.00 81.38 75 PRO A CA 1
ATOM 566 C C . PRO A 1 75 ? -0.932 13.512 34.107 1.00 81.38 75 PRO A C 1
ATOM 568 O O . PRO A 1 75 ? -0.763 14.129 33.045 1.00 81.38 75 PRO A O 1
ATOM 571 N N . ASP A 1 76 ? 0.040 12.805 34.683 1.00 74.69 76 ASP A N 1
ATOM 572 C CA . ASP A 1 76 ? 1.433 12.814 34.212 1.00 74.69 76 ASP A CA 1
ATOM 573 C C . ASP A 1 76 ? 1.567 12.349 32.753 1.00 74.69 76 ASP A C 1
ATOM 575 O O . ASP A 1 76 ? 2.297 12.963 31.979 1.00 74.69 76 ASP A O 1
ATOM 579 N N . GLY A 1 77 ? 0.774 11.356 32.339 1.00 74.31 77 GLY A N 1
ATOM 580 C CA . GLY A 1 77 ? 0.784 10.808 30.976 1.00 74.31 77 GLY A CA 1
ATOM 581 C C . GLY A 1 77 ? 0.069 11.641 29.905 1.00 74.31 77 GLY A C 1
ATOM 582 O O . GLY A 1 77 ? 0.080 11.261 28.749 1.00 74.31 77 GLY A O 1
ATOM 583 N N . VAL A 1 78 ? -0.575 12.767 30.235 1.00 79.19 78 VAL A N 1
ATOM 584 C CA . VAL A 1 78 ? -1.346 13.535 29.237 1.00 79.19 78 VAL A CA 1
ATOM 585 C C . VAL A 1 78 ? -0.490 14.624 28.592 1.00 79.19 78 VAL A C 1
ATOM 587 O O . VAL A 1 78 ? -0.149 15.614 29.248 1.00 79.19 78 VAL A O 1
ATOM 590 N N . ALA A 1 79 ? -0.191 14.484 27.300 1.00 82.88 79 ALA A N 1
ATOM 591 C CA . ALA A 1 79 ? 0.494 15.508 26.509 1.00 82.88 79 ALA A CA 1
ATOM 592 C C . ALA A 1 79 ? -0.471 16.597 25.993 1.00 82.88 79 ALA A C 1
ATOM 594 O O . ALA A 1 79 ? -1.523 16.304 25.413 1.00 82.88 79 ALA A O 1
ATOM 595 N N . LEU A 1 80 ? -0.088 17.867 26.164 1.00 82.88 80 LEU A N 1
ATOM 596 C CA . LEU A 1 80 ? -0.796 19.035 25.629 1.00 82.88 80 LEU A CA 1
ATOM 597 C C . LEU A 1 80 ? 0.022 19.685 24.501 1.00 82.88 80 LEU A C 1
ATOM 599 O O . LEU A 1 80 ? 1.248 19.675 24.579 1.00 82.88 80 LEU A O 1
ATOM 603 N N . PRO A 1 81 ? -0.619 20.246 23.459 1.00 82.44 81 PRO A N 1
ATOM 604 C CA . PRO A 1 81 ? 0.083 21.034 22.448 1.00 82.44 81 PRO A CA 1
ATOM 605 C C . PRO A 1 81 ? 0.679 22.323 23.030 1.00 82.44 81 PRO A C 1
ATOM 607 O O . PRO A 1 81 ? 0.164 22.860 24.014 1.00 82.44 81 PRO A O 1
ATOM 610 N N . ASP A 1 82 ? 1.700 22.861 22.364 1.00 79.62 82 ASP A N 1
ATOM 611 C CA . ASP A 1 82 ? 2.338 24.120 22.755 1.00 79.62 82 ASP A CA 1
ATOM 612 C C . ASP A 1 82 ? 1.319 25.265 22.865 1.00 79.62 82 ASP A C 1
ATOM 614 O O . ASP A 1 82 ? 0.467 25.461 21.993 1.00 79.62 82 ASP A O 1
ATOM 618 N N . GLY A 1 83 ? 1.404 26.024 23.960 1.00 80.69 83 GLY A N 1
ATOM 619 C CA . GLY A 1 83 ? 0.508 27.147 24.250 1.00 80.69 83 GLY A CA 1
ATOM 620 C C . GLY A 1 83 ? -0.817 26.776 24.929 1.00 80.69 83 GLY A C 1
ATOM 621 O O . GLY A 1 83 ? -1.590 27.679 25.240 1.00 80.69 83 GLY A O 1
ATOM 622 N N . TYR A 1 84 ? -1.086 25.493 25.198 1.00 83.88 84 TYR A N 1
ATOM 623 C CA . TYR A 1 84 ? -2.247 25.067 25.987 1.00 83.88 84 TYR A CA 1
ATOM 624 C C . TYR A 1 84 ? -1.872 24.825 27.453 1.00 83.88 84 TYR A C 1
ATOM 626 O O . TYR A 1 84 ? -0.949 24.071 27.754 1.00 83.88 84 TYR A O 1
ATOM 634 N N . VAL A 1 85 ? -2.645 25.413 28.367 1.00 85.62 85 VAL A N 1
ATOM 635 C CA . VAL A 1 85 ? -2.507 25.259 29.824 1.00 85.62 85 VAL A CA 1
ATOM 636 C C . VAL A 1 85 ? -3.686 24.435 30.344 1.00 85.62 85 VAL A C 1
ATOM 638 O O . VAL A 1 85 ? -4.831 24.703 29.986 1.00 85.62 85 VAL A O 1
ATOM 641 N N . TRP A 1 86 ? -3.425 23.399 31.147 1.00 82.81 86 TRP A N 1
ATOM 642 C CA . TRP A 1 86 ? -4.429 22.404 31.566 1.00 82.81 86 TRP A CA 1
ATOM 643 C C . TRP A 1 86 ? -5.608 23.013 32.338 1.00 82.81 86 TRP A C 1
ATOM 645 O O . TRP A 1 86 ? -6.763 22.597 32.180 1.00 82.81 86 TRP A O 1
ATOM 655 N N . GLU A 1 87 ? -5.310 24.006 33.164 1.00 82.25 87 GLU A N 1
ATOM 656 C CA . GLU A 1 87 ? -6.248 24.740 34.004 1.00 82.25 87 GLU A CA 1
ATOM 657 C C . GLU A 1 87 ? -7.192 25.607 33.160 1.00 82.25 87 GLU A C 1
ATOM 659 O O . GLU A 1 87 ? -8.380 25.702 33.464 1.00 82.25 87 GLU A O 1
ATOM 664 N N . ASP A 1 88 ? -6.708 26.132 32.036 1.00 82.62 88 ASP A N 1
ATOM 665 C CA . ASP A 1 88 ? -7.479 26.995 31.133 1.00 82.62 88 ASP A CA 1
ATOM 666 C C . ASP A 1 88 ? -8.369 26.202 30.164 1.00 82.62 88 ASP A C 1
ATOM 668 O O . ASP A 1 88 ? -9.242 26.754 29.490 1.00 82.62 88 ASP A O 1
ATOM 672 N N . LEU A 1 89 ? -8.174 24.882 30.089 1.00 80.12 89 LEU A N 1
ATOM 673 C CA . LEU A 1 89 ? -8.997 24.017 29.255 1.00 80.12 89 LEU A CA 1
ATOM 674 C C . LEU A 1 89 ? -10.446 23.957 29.758 1.00 80.12 89 LEU A C 1
ATOM 676 O O . LEU A 1 89 ? -10.763 24.036 30.945 1.00 80.12 89 LEU A O 1
ATOM 680 N N . THR A 1 90 ? -11.367 23.707 28.838 1.00 77.69 90 THR A N 1
ATOM 681 C CA . THR A 1 90 ? -12.720 23.273 29.194 1.00 77.69 90 THR A CA 1
ATOM 682 C C . THR A 1 90 ? -12.704 21.830 29.713 1.00 77.69 90 THR A C 1
ATOM 684 O O . THR A 1 90 ? -11.795 21.049 29.414 1.00 77.69 90 THR A O 1
ATOM 687 N N . ALA A 1 91 ? -13.745 21.426 30.449 1.00 68.31 91 ALA A N 1
ATOM 688 C CA . ALA A 1 91 ? -13.901 20.035 30.890 1.00 68.31 91 ALA A CA 1
ATOM 689 C C . ALA A 1 91 ? -13.872 19.044 29.706 1.00 68.31 91 ALA A C 1
ATOM 691 O O . ALA A 1 91 ? -13.231 17.998 29.789 1.00 68.31 91 ALA A O 1
ATOM 692 N N . GLN A 1 92 ? -14.482 19.415 28.575 1.00 62.25 92 GLN A N 1
ATOM 693 C CA . GLN A 1 92 ? -14.482 18.613 27.350 1.00 62.25 92 GLN A CA 1
ATOM 694 C C . GLN A 1 92 ? -13.081 18.487 26.724 1.00 62.25 92 GLN A C 1
ATOM 696 O O . GLN A 1 92 ? -12.717 17.411 26.254 1.00 62.25 92 GLN A O 1
ATOM 701 N N . GLN A 1 93 ? -12.272 19.552 26.738 1.00 74.56 93 GLN A N 1
ATOM 702 C CA . GLN A 1 93 ? -10.893 19.507 26.236 1.00 74.56 93 GLN A CA 1
ATOM 703 C C . GLN A 1 93 ? -9.980 18.663 27.132 1.00 74.56 93 GLN A C 1
ATOM 705 O O . GLN A 1 93 ? -9.238 17.831 26.613 1.00 74.56 93 GLN A O 1
ATOM 710 N N . ARG A 1 94 ? -10.058 18.813 28.464 1.00 82.56 94 ARG A N 1
ATOM 711 C CA . ARG A 1 94 ? -9.307 17.958 29.407 1.00 82.56 94 ARG A CA 1
ATOM 712 C C . ARG A 1 94 ? -9.613 16.485 29.186 1.00 82.56 94 ARG A C 1
ATOM 714 O O . ARG A 1 94 ? -8.706 15.663 29.089 1.00 82.56 94 ARG A O 1
ATOM 721 N N . TRP A 1 95 ? -10.893 16.170 29.035 1.00 73.69 95 TRP A N 1
ATOM 722 C CA . TRP A 1 95 ? -11.351 14.831 28.714 1.00 73.69 95 TRP A CA 1
ATOM 723 C C . TRP A 1 95 ? -10.826 14.323 27.362 1.00 73.69 95 TRP A C 1
ATOM 725 O O . TRP A 1 95 ? -10.380 13.177 27.257 1.00 73.69 95 TRP A O 1
ATOM 735 N N . TYR A 1 96 ? -10.833 15.175 26.329 1.00 72.94 96 TYR A N 1
ATOM 736 C CA . TYR A 1 96 ? -10.299 14.831 25.013 1.00 72.94 96 TYR A CA 1
ATOM 737 C C . TYR A 1 96 ? -8.827 14.436 25.116 1.00 72.94 96 TYR A C 1
ATOM 739 O O . TYR A 1 96 ? -8.477 13.358 24.644 1.00 72.94 96 TYR A O 1
ATOM 747 N N . TYR A 1 97 ? -7.998 15.247 25.782 1.00 80.88 97 TYR A N 1
ATOM 748 C CA . TYR A 1 97 ? -6.573 14.962 25.954 1.00 80.88 97 TYR A CA 1
ATOM 749 C C . TYR A 1 97 ? -6.318 13.747 26.855 1.00 80.88 97 TYR A C 1
ATOM 751 O O . TYR A 1 97 ? -5.491 12.914 26.497 1.00 80.88 97 TYR A O 1
ATOM 759 N N . LYS A 1 98 ? -7.090 13.565 27.939 1.00 79.94 98 LYS A N 1
ATOM 760 C CA . LYS A 1 98 ? -7.007 12.387 28.828 1.00 79.94 98 LYS A CA 1
ATOM 761 C C . LYS A 1 98 ? -7.241 11.069 28.086 1.00 79.94 98 LYS A C 1
ATOM 763 O O . LYS A 1 98 ? -6.600 10.071 28.380 1.00 79.94 98 LYS A O 1
ATOM 768 N N . ARG A 1 99 ? -8.157 11.057 27.115 1.00 72.38 99 ARG A N 1
ATOM 769 C CA . ARG A 1 99 ? -8.508 9.859 26.329 1.00 72.38 99 ARG A CA 1
ATOM 770 C C . ARG A 1 99 ? -7.884 9.829 24.935 1.00 72.38 99 ARG A C 1
ATOM 772 O O . ARG A 1 99 ? -8.194 8.925 24.161 1.00 72.38 99 ARG A O 1
ATOM 779 N N . ARG A 1 100 ? -7.076 10.825 24.565 1.00 74.44 100 ARG A N 1
ATOM 780 C CA . ARG A 1 100 ? -6.523 10.944 23.211 1.00 74.44 100 ARG A CA 1
ATOM 781 C C . ARG A 1 100 ? -5.613 9.766 22.902 1.00 74.44 100 ARG A C 1
ATOM 783 O O . ARG A 1 100 ? -5.806 9.131 21.874 1.00 74.44 100 ARG A O 1
ATOM 790 N N . GLU A 1 101 ? -4.678 9.472 23.797 1.00 72.38 101 GLU A N 1
ATOM 791 C CA . GLU A 1 101 ? -3.707 8.389 23.619 1.00 72.38 101 GLU A CA 1
ATOM 792 C C . GLU A 1 101 ? -4.396 7.029 23.568 1.00 72.38 101 GLU A C 1
ATOM 794 O O . GLU A 1 101 ? -4.246 6.318 22.582 1.00 72.38 101 GLU A O 1
ATOM 799 N N . HIS A 1 102 ? -5.280 6.738 24.526 1.00 69.31 102 HIS A N 1
ATOM 800 C CA . HIS A 1 102 ? -6.049 5.494 24.518 1.00 69.31 102 HIS A CA 1
ATOM 801 C C . HIS A 1 102 ? -6.910 5.329 23.248 1.00 69.31 102 HIS A C 1
ATOM 803 O O . HIS A 1 102 ? -7.012 4.243 22.686 1.00 69.31 102 HIS A O 1
ATOM 809 N N . ARG A 1 103 ? -7.512 6.410 22.726 1.00 72.75 103 ARG A N 1
ATOM 810 C CA . ARG A 1 103 ? -8.255 6.354 21.452 1.00 72.75 103 ARG A CA 1
ATOM 811 C C . ARG A 1 103 ? -7.356 6.136 20.240 1.00 72.75 103 ARG A C 1
ATOM 813 O O . ARG A 1 103 ? -7.806 5.512 19.280 1.00 72.75 103 ARG A O 1
ATOM 820 N N . ILE A 1 104 ? -6.142 6.683 20.255 1.00 73.94 104 ILE A N 1
ATOM 821 C CA . ILE A 1 104 ? -5.144 6.445 19.209 1.00 73.94 104 ILE A CA 1
ATOM 822 C C . ILE A 1 104 ? -4.743 4.970 19.236 1.00 73.94 104 ILE A C 1
ATOM 824 O O . ILE A 1 104 ? -4.883 4.301 18.219 1.00 73.94 104 ILE A O 1
ATOM 828 N N . GLU A 1 105 ? -4.391 4.446 20.408 1.00 73.25 105 GLU A N 1
ATOM 829 C CA . GLU A 1 105 ? -3.996 3.052 20.618 1.00 73.25 105 GLU A CA 1
ATOM 830 C C . GLU A 1 105 ? -5.080 2.067 20.154 1.00 73.25 105 GLU A C 1
ATOM 832 O O . GLU A 1 105 ? -4.839 1.249 19.270 1.00 73.25 105 GLU A O 1
ATOM 837 N N . VAL A 1 106 ? -6.323 2.214 20.628 1.00 76.06 106 VAL A N 1
ATOM 838 C CA . VAL A 1 106 ? -7.446 1.343 20.224 1.00 76.06 106 VAL A CA 1
ATOM 839 C C . VAL A 1 106 ? -7.702 1.405 18.713 1.00 76.06 106 VAL A C 1
ATOM 841 O O . VAL A 1 106 ? -8.059 0.403 18.077 1.00 76.06 106 VAL A O 1
ATOM 844 N N . LYS A 1 107 ? -7.541 2.586 18.105 1.00 77.50 107 LYS A N 1
ATOM 845 C CA . LYS A 1 107 ? -7.700 2.769 16.659 1.00 77.50 107 LYS A CA 1
ATOM 846 C C . LYS A 1 107 ? -6.572 2.088 15.887 1.00 77.50 107 LYS A C 1
ATOM 848 O O . LYS A 1 107 ? -6.852 1.465 14.859 1.00 77.50 107 LYS A O 1
ATOM 853 N N . ASP A 1 108 ? -5.341 2.194 16.363 1.00 78.75 108 ASP A N 1
ATOM 854 C CA . ASP A 1 108 ? -4.168 1.601 15.729 1.00 78.75 108 ASP A CA 1
ATOM 855 C C . ASP A 1 108 ? -4.174 0.077 15.869 1.00 78.75 108 ASP A C 1
ATOM 857 O O . ASP A 1 108 ? -3.987 -0.619 14.871 1.00 78.75 108 ASP A O 1
ATOM 861 N N . GLU A 1 109 ? -4.570 -0.464 17.023 1.00 81.94 109 GLU A N 1
ATOM 862 C CA . GLU A 1 109 ? -4.823 -1.897 17.184 1.00 81.94 109 GLU A CA 1
ATOM 863 C C . GLU A 1 109 ? -5.905 -2.408 16.227 1.00 81.94 109 GLU A C 1
ATOM 865 O O . GLU A 1 109 ? -5.753 -3.445 15.575 1.00 81.94 109 GLU A O 1
ATOM 870 N N . ARG A 1 110 ? -7.032 -1.690 16.121 1.00 82.00 110 ARG A N 1
ATOM 871 C CA . ARG A 1 110 ? -8.116 -2.067 15.206 1.00 82.00 110 ARG A CA 1
ATOM 872 C C . ARG A 1 110 ? -7.623 -2.091 13.760 1.00 82.00 110 ARG A C 1
ATOM 874 O O . ARG A 1 110 ? -7.995 -2.995 13.010 1.00 82.00 110 ARG A O 1
ATOM 881 N N . ARG A 1 111 ? -6.802 -1.115 13.368 1.00 84.25 111 ARG A N 1
ATOM 882 C CA . ARG A 1 111 ? -6.183 -1.052 12.038 1.00 84.25 111 ARG A CA 1
ATOM 883 C C . ARG A 1 111 ? -5.207 -2.197 11.815 1.00 84.25 111 ARG A C 1
ATOM 885 O O . ARG A 1 111 ? -5.294 -2.833 10.770 1.00 84.25 111 ARG A O 1
ATOM 892 N N . ALA A 1 112 ? -4.357 -2.512 12.789 1.00 86.25 112 ALA A N 1
ATOM 893 C CA . ALA A 1 112 ? -3.434 -3.641 12.717 1.00 86.25 112 ALA A CA 1
ATOM 894 C C . ALA A 1 112 ? -4.190 -4.972 12.547 1.00 86.25 112 ALA A C 1
ATOM 896 O O . ALA A 1 112 ? -3.864 -5.765 11.664 1.00 86.25 112 ALA A O 1
ATOM 897 N N . ARG A 1 113 ? -5.277 -5.180 13.308 1.00 89.00 113 ARG A N 1
ATOM 898 C CA . ARG A 1 113 ? -6.165 -6.349 13.153 1.00 89.00 113 ARG A CA 1
ATOM 899 C C . ARG A 1 113 ? -6.796 -6.423 11.760 1.00 89.00 113 ARG A C 1
ATOM 901 O O . ARG A 1 113 ? -6.896 -7.509 11.193 1.00 89.00 113 ARG A O 1
ATOM 908 N N . LEU A 1 114 ? -7.220 -5.288 11.199 1.00 90.81 114 LEU A N 1
ATOM 909 C CA . LEU A 1 114 ? -7.792 -5.235 9.851 1.00 90.81 114 LEU A CA 1
ATOM 910 C C . LEU A 1 114 ? -6.739 -5.516 8.767 1.00 90.81 114 LEU A C 1
ATOM 912 O O . LEU A 1 114 ? -7.014 -6.283 7.849 1.00 90.81 114 LEU A O 1
ATOM 916 N N . GLN A 1 115 ? -5.543 -4.933 8.882 1.00 90.88 115 GLN A N 1
ATOM 917 C CA . GLN A 1 115 ? -4.424 -5.163 7.963 1.00 90.88 115 GLN A CA 1
ATOM 918 C C . GLN A 1 115 ? -3.997 -6.632 7.951 1.00 90.88 115 GLN A C 1
ATOM 920 O O . GLN A 1 115 ? -3.831 -7.203 6.876 1.00 90.88 115 GLN A O 1
ATOM 925 N N . ARG A 1 116 ? -3.881 -7.250 9.133 1.00 91.69 116 ARG A N 1
ATOM 926 C CA . ARG A 1 116 ? -3.582 -8.679 9.282 1.00 91.69 116 ARG A CA 1
ATOM 927 C C . ARG A 1 116 ? -4.638 -9.544 8.611 1.00 91.69 116 ARG A C 1
ATOM 929 O O . ARG A 1 116 ? -4.303 -10.326 7.731 1.00 91.69 116 ARG A O 1
ATOM 936 N N . TRP A 1 117 ? -5.906 -9.350 8.974 1.00 94.56 117 TRP A N 1
ATOM 937 C CA . TRP A 1 117 ? -7.011 -10.098 8.375 1.00 94.56 117 TRP A CA 1
ATOM 938 C C . TRP A 1 117 ? -7.008 -9.984 6.846 1.00 94.56 117 TRP A C 1
ATOM 940 O O . TRP A 1 117 ? -7.231 -10.966 6.150 1.00 94.56 117 TRP A O 1
ATOM 950 N N . PHE A 1 118 ? -6.733 -8.793 6.311 1.00 94.94 118 PHE A N 1
ATOM 951 C CA . PHE A 1 118 ? -6.712 -8.583 4.869 1.00 94.94 118 PHE A CA 1
ATOM 952 C C . PHE A 1 118 ? -5.498 -9.225 4.186 1.00 94.94 118 PHE A C 1
ATOM 954 O O . PHE A 1 118 ? -5.601 -9.693 3.055 1.00 94.94 118 PHE A O 1
ATOM 961 N N . TYR A 1 119 ? -4.350 -9.257 4.865 1.00 94.12 119 TYR A N 1
ATOM 962 C CA . TYR A 1 119 ? -3.176 -9.993 4.408 1.00 94.12 119 TYR A CA 1
ATOM 963 C C . TYR A 1 119 ? -3.462 -11.500 4.331 1.00 94.12 119 TYR A C 1
ATOM 965 O O . TYR A 1 119 ? -3.146 -12.119 3.319 1.00 94.12 119 TYR A O 1
ATOM 973 N N . GLU A 1 120 ? -4.088 -12.066 5.365 1.00 94.44 120 GLU A N 1
ATOM 974 C CA . GLU A 1 120 ? -4.495 -13.478 5.422 1.00 94.44 120 GLU A CA 1
ATOM 975 C C . GLU A 1 120 ? -5.525 -13.799 4.337 1.00 94.44 120 GLU A C 1
ATOM 977 O O . GLU A 1 120 ? -5.310 -14.707 3.545 1.00 94.44 120 GLU A O 1
ATOM 982 N N . PHE A 1 121 ? -6.569 -12.977 4.206 1.00 95.75 121 PHE A N 1
ATOM 983 C CA . PHE A 1 121 ? -7.551 -13.093 3.127 1.00 95.75 121 PHE A CA 1
ATOM 984 C C . PHE A 1 121 ? -6.887 -13.134 1.744 1.00 95.75 121 PHE A C 1
ATOM 986 O O . PHE A 1 121 ? -7.186 -14.004 0.936 1.00 95.75 121 PHE A O 1
ATOM 993 N N . LYS A 1 122 ? -5.935 -12.231 1.473 1.00 95.75 122 LYS A N 1
ATOM 994 C CA . LYS A 1 122 ? -5.196 -12.241 0.205 1.00 95.75 122 LYS A CA 1
ATOM 995 C C . LYS A 1 122 ? -4.333 -13.483 0.008 1.00 95.75 122 LYS A C 1
ATOM 997 O O . LYS A 1 122 ? -4.132 -13.877 -1.128 1.00 95.75 122 LYS A O 1
ATOM 1002 N N . ARG A 1 123 ? -3.760 -14.029 1.079 1.00 95.31 123 ARG A N 1
ATOM 1003 C CA . ARG A 1 123 ? -2.909 -15.225 1.027 1.00 95.31 123 ARG A CA 1
ATOM 1004 C C . ARG A 1 123 ? -3.722 -16.467 0.690 1.00 95.31 123 ARG A C 1
ATOM 1006 O O . ARG A 1 123 ? -3.239 -17.302 -0.064 1.00 95.31 123 ARG A O 1
ATOM 1013 N N . ASP A 1 124 ? -4.907 -16.572 1.278 1.00 95.88 124 ASP A N 1
ATOM 1014 C CA . ASP A 1 124 ? -5.693 -17.802 1.260 1.00 95.88 124 ASP A CA 1
ATOM 1015 C C . ASP A 1 124 ? -6.688 -17.833 0.088 1.00 95.88 124 ASP A C 1
ATOM 1017 O O . ASP A 1 124 ? -6.921 -18.892 -0.483 1.00 95.88 124 ASP A O 1
ATOM 1021 N N . GLU A 1 125 ? -7.227 -16.675 -0.311 1.00 96.31 125 GLU A N 1
ATOM 1022 C CA . GLU A 1 125 ? -8.372 -16.596 -1.233 1.00 96.31 125 GLU A CA 1
ATOM 1023 C C . GLU A 1 125 ? -8.073 -15.864 -2.550 1.00 96.31 125 GLU A C 1
ATOM 1025 O O . GLU A 1 125 ? -8.927 -15.811 -3.436 1.00 96.31 125 GLU A O 1
ATOM 1030 N N . VAL A 1 126 ? -6.903 -15.228 -2.690 1.00 97.06 126 VAL A N 1
ATOM 1031 C CA . VAL A 1 126 ? -6.649 -14.309 -3.808 1.00 97.06 126 VAL A CA 1
ATOM 1032 C C . VAL A 1 126 ? -5.364 -14.650 -4.546 1.00 97.06 126 VAL A C 1
ATOM 1034 O O . VAL A 1 126 ? -4.275 -14.696 -3.987 1.00 97.06 126 VAL A O 1
ATOM 1037 N N . GLU A 1 127 ? -5.480 -14.758 -5.863 1.00 97.75 127 GLU A N 1
ATOM 1038 C CA . GLU A 1 127 ? -4.352 -14.809 -6.783 1.00 97.75 127 GLU A CA 1
ATOM 1039 C C . GLU A 1 127 ? -4.598 -13.891 -7.983 1.00 97.75 127 GLU A C 1
ATOM 1041 O O . GLU A 1 127 ? -5.717 -13.460 -8.271 1.00 97.75 127 GLU A O 1
ATOM 1046 N N . CYS A 1 128 ? -3.530 -13.543 -8.695 1.00 97.81 128 CYS A N 1
ATOM 1047 C CA . CYS A 1 128 ? -3.647 -12.748 -9.907 1.00 97.81 128 CYS A CA 1
ATOM 1048 C C . CYS A 1 128 ? -4.375 -13.541 -10.996 1.00 97.81 128 CYS A C 1
ATOM 1050 O O . CYS A 1 128 ? -3.820 -14.496 -11.540 1.00 97.81 128 CYS A O 1
ATOM 1052 N N . THR A 1 129 ? -5.529 -13.040 -11.431 1.00 97.62 129 THR A N 1
ATOM 1053 C CA . THR A 1 129 ? -6.348 -13.649 -12.498 1.00 97.62 129 THR A CA 1
ATOM 1054 C C . THR A 1 129 ? -5.625 -13.810 -13.842 1.00 97.62 129 THR A C 1
ATOM 1056 O O . THR A 1 129 ? -6.051 -14.597 -14.681 1.00 97.62 129 THR A O 1
ATOM 1059 N N . ARG A 1 130 ? -4.521 -13.084 -14.073 1.00 96.50 130 ARG A N 1
ATOM 1060 C CA . ARG A 1 130 ? -3.733 -13.158 -15.319 1.00 96.50 130 ARG A CA 1
ATOM 1061 C C . ARG A 1 130 ? -2.527 -14.086 -15.268 1.00 96.50 130 ARG A C 1
ATOM 1063 O O . ARG A 1 130 ? -2.065 -14.508 -16.322 1.00 96.50 130 ARG A O 1
ATOM 1070 N N . CYS A 1 131 ? -1.936 -14.306 -14.095 1.00 95.75 131 CYS A N 1
ATOM 1071 C CA . CYS A 1 131 ? -0.641 -14.991 -14.012 1.00 95.75 131 CYS A CA 1
ATOM 1072 C C . CYS A 1 131 ? -0.452 -15.883 -12.781 1.00 95.75 131 CYS A C 1
ATOM 1074 O O . CYS A 1 131 ? 0.659 -16.365 -12.585 1.00 95.75 131 CYS A O 1
ATOM 1076 N N . GLY A 1 132 ? -1.471 -16.053 -11.932 1.00 96.44 132 GLY A N 1
ATOM 1077 C CA . GLY A 1 132 ? -1.411 -16.922 -10.749 1.00 96.44 132 GLY A CA 1
ATOM 1078 C C . GLY A 1 132 ? -0.445 -16.458 -9.653 1.00 96.44 132 GLY A C 1
ATOM 1079 O O . GLY A 1 132 ? -0.065 -17.228 -8.783 1.00 96.44 132 GLY A O 1
ATOM 1080 N N . GLU A 1 133 ? 0.014 -15.204 -9.684 1.00 97.19 133 GLU A N 1
ATOM 1081 C CA . GLU A 1 133 ? 0.806 -14.647 -8.582 1.00 97.19 133 GLU A CA 1
ATOM 1082 C C . GLU A 1 133 ? -0.054 -14.602 -7.314 1.00 97.19 133 GLU A C 1
ATOM 1084 O O . GLU A 1 133 ? -1.037 -13.866 -7.293 1.00 97.19 133 GLU A O 1
ATOM 1089 N N . GLY A 1 134 ? 0.334 -15.346 -6.278 1.00 95.81 134 GLY A N 1
ATOM 1090 C CA . GLY A 1 134 ? -0.403 -15.451 -5.012 1.00 95.81 134 GLY A CA 1
ATOM 1091 C C . GLY A 1 134 ? 0.213 -14.677 -3.843 1.00 95.81 134 GLY A C 1
ATOM 1092 O O . GLY A 1 134 ? -0.327 -14.688 -2.742 1.00 95.81 134 GLY A O 1
ATOM 1093 N N . ARG A 1 135 ? 1.358 -13.996 -4.020 1.00 94.38 135 ARG A N 1
ATOM 1094 C CA . ARG A 1 135 ? 1.984 -13.262 -2.905 1.00 94.38 135 ARG A CA 1
ATOM 1095 C C . ARG A 1 135 ? 1.097 -12.081 -2.468 1.00 94.38 135 ARG A C 1
ATOM 1097 O O . ARG A 1 135 ? 0.932 -11.143 -3.253 1.00 94.38 135 ARG A O 1
ATOM 1104 N N . PRO A 1 136 ? 0.625 -12.011 -1.204 1.00 94.62 136 PRO A N 1
ATOM 1105 C CA . PRO A 1 136 ? -0.367 -11.016 -0.766 1.00 94.62 136 PRO A CA 1
ATOM 1106 C C . PRO A 1 136 ? 0.009 -9.555 -1.037 1.00 94.62 136 PRO A C 1
ATOM 1108 O O . PRO A 1 136 ? -0.819 -8.732 -1.430 1.00 94.62 136 PRO A O 1
ATOM 1111 N N . ARG A 1 137 ? 1.287 -9.207 -0.854 1.00 93.25 137 ARG A N 1
ATOM 1112 C CA . ARG A 1 137 ? 1.794 -7.838 -1.067 1.00 93.25 137 ARG A CA 1
ATOM 1113 C C . ARG A 1 137 ? 1.893 -7.452 -2.540 1.00 93.25 137 ARG A C 1
ATOM 1115 O O . ARG A 1 137 ? 1.866 -6.266 -2.869 1.00 93.25 137 ARG A O 1
ATOM 1122 N N . ALA A 1 138 ? 2.009 -8.447 -3.415 1.00 95.00 138 ALA A N 1
ATOM 1123 C CA . ALA A 1 138 ? 2.055 -8.251 -4.852 1.00 95.00 138 ALA A CA 1
ATOM 1124 C C . ALA A 1 138 ? 0.656 -8.085 -5.460 1.00 95.00 138 ALA A C 1
ATOM 1126 O O . ALA A 1 138 ? 0.569 -7.728 -6.628 1.00 95.00 138 ALA A O 1
ATOM 1127 N N . LEU A 1 139 ? -0.422 -8.323 -4.709 1.00 95.69 139 LEU A N 1
ATOM 1128 C CA . LEU A 1 139 ? -1.796 -8.272 -5.208 1.00 95.69 139 LEU A CA 1
ATOM 1129 C C . LEU A 1 139 ? -2.436 -6.891 -5.030 1.00 95.69 139 LEU A C 1
ATOM 1131 O O . LEU A 1 139 ? -2.412 -6.316 -3.938 1.00 95.69 139 LEU A O 1
ATOM 1135 N N . ASP A 1 140 ? -3.066 -6.412 -6.098 1.00 93.75 140 ASP A N 1
ATOM 1136 C CA . ASP A 1 140 ? -3.905 -5.220 -6.190 1.00 93.75 140 ASP A CA 1
ATOM 1137 C C . ASP A 1 140 ? -5.294 -5.578 -6.738 1.00 93.75 140 ASP A C 1
ATOM 1139 O O . ASP A 1 140 ? -5.504 -6.623 -7.351 1.00 93.75 140 ASP A O 1
ATOM 1143 N N . PHE A 1 141 ? -6.243 -4.669 -6.526 1.00 94.19 141 PHE A N 1
ATOM 1144 C CA . PHE A 1 141 ? -7.619 -4.794 -6.992 1.00 94.19 141 PHE A CA 1
ATOM 1145 C C . PHE A 1 141 ? -7.869 -3.746 -8.075 1.00 94.19 141 PHE A C 1
ATOM 1147 O O . PHE A 1 141 ? -7.830 -2.545 -7.800 1.00 94.19 141 PHE A O 1
ATOM 1154 N N . HIS A 1 142 ? -8.038 -4.211 -9.312 1.00 92.25 142 HIS A N 1
ATOM 1155 C CA . HIS A 1 142 ? -8.254 -3.378 -10.489 1.00 92.25 142 HIS A CA 1
ATOM 1156 C C . HIS A 1 142 ? -9.745 -3.092 -10.685 1.00 92.25 142 HIS A C 1
A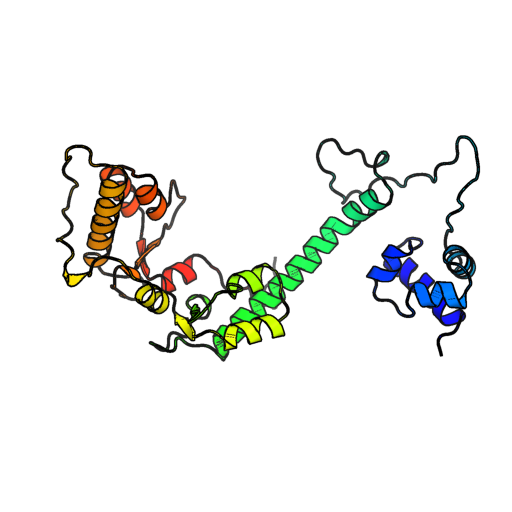TOM 1158 O O . HIS A 1 142 ? -10.548 -4.016 -10.797 1.00 92.25 142 HIS A O 1
ATOM 1164 N N . HIS A 1 143 ? -10.104 -1.814 -10.768 1.00 88.69 143 HIS A N 1
ATOM 1165 C CA . HIS A 1 143 ? -11.465 -1.364 -11.058 1.00 88.69 143 HIS A CA 1
ATOM 1166 C C . HIS A 1 143 ? -11.714 -1.294 -12.564 1.00 88.69 143 HIS A C 1
ATOM 1168 O O . HIS A 1 143 ? -10.933 -0.674 -13.281 1.00 88.69 143 HIS A O 1
ATOM 1174 N N . THR A 1 144 ? -12.832 -1.854 -13.025 1.00 80.69 144 THR A N 1
ATOM 1175 C CA . THR A 1 144 ? -13.280 -1.790 -14.431 1.00 80.69 144 THR A CA 1
ATOM 1176 C C . THR A 1 144 ? -14.281 -0.659 -14.713 1.00 80.69 144 THR A C 1
ATOM 1178 O O . THR A 1 144 ? -14.657 -0.456 -15.865 1.00 80.69 144 THR A O 1
ATOM 1181 N N . GLY A 1 145 ? -14.706 0.089 -13.687 1.00 74.19 145 GLY A N 1
ATOM 1182 C CA . GLY A 1 145 ? -15.695 1.173 -13.774 1.00 74.19 145 GLY A CA 1
ATOM 1183 C C . GLY A 1 145 ? -15.343 2.396 -12.918 1.00 74.19 145 GLY A C 1
ATOM 1184 O O . GLY A 1 145 ? -14.177 2.615 -12.583 1.00 74.19 145 GLY A O 1
ATOM 1185 N N . GLU A 1 146 ? -16.346 3.209 -12.564 1.00 63.06 146 GLU A N 1
ATOM 1186 C CA . GLU A 1 146 ? -16.141 4.384 -11.707 1.00 63.06 146 GLU A CA 1
ATOM 1187 C C . GLU A 1 146 ? -15.653 3.985 -10.310 1.00 63.06 146 GLU A C 1
ATOM 1189 O O . GLU A 1 146 ? -16.184 3.087 -9.657 1.00 63.06 146 GLU A O 1
ATOM 1194 N N . LYS A 1 147 ? -14.600 4.667 -9.859 1.00 64.00 147 LYS A N 1
ATOM 1195 C CA . LYS A 1 147 ? -13.911 4.365 -8.609 1.00 64.00 147 LYS A CA 1
ATOM 1196 C C . LYS A 1 147 ? -14.509 5.174 -7.466 1.00 64.00 147 LYS A C 1
ATOM 1198 O O . LYS A 1 147 ? -14.309 6.385 -7.411 1.00 64.00 147 LYS A O 1
ATOM 1203 N N . GLU A 1 148 ? -15.130 4.500 -6.503 1.00 60.84 148 GLU A N 1
ATOM 1204 C CA . GLU A 1 148 ? -15.526 5.135 -5.242 1.00 60.84 148 GLU A CA 1
ATOM 1205 C C . GLU A 1 148 ? -14.329 5.199 -4.279 1.00 60.84 148 GLU A C 1
ATOM 1207 O O . GLU A 1 148 ? -13.918 6.285 -3.862 1.00 60.84 148 GLU A O 1
ATOM 1212 N N . HIS A 1 149 ? -13.682 4.061 -3.986 1.00 73.12 149 HIS A N 1
ATOM 1213 C CA . HIS A 1 149 ? -12.536 3.997 -3.074 1.00 73.12 149 HIS A CA 1
ATOM 1214 C C . HIS A 1 149 ? -11.502 2.940 -3.489 1.00 73.12 149 HIS A C 1
ATOM 1216 O O . HIS A 1 149 ? -11.820 1.882 -4.004 1.00 73.12 149 HIS A O 1
ATOM 1222 N N . ALA A 1 150 ? -10.213 3.205 -3.250 1.00 85.69 150 ALA A N 1
ATOM 1223 C CA . ALA A 1 150 ? -9.199 2.157 -3.383 1.00 85.69 150 ALA A CA 1
ATOM 1224 C C . ALA A 1 150 ? -9.275 1.214 -2.174 1.00 85.69 150 ALA A C 1
ATOM 1226 O O . ALA A 1 150 ? -9.223 1.698 -1.042 1.00 85.69 150 ALA A O 1
ATOM 1227 N N . VAL A 1 151 ? -9.283 -0.105 -2.390 1.00 89.38 151 VAL A N 1
ATOM 1228 C CA . VAL A 1 151 ? -9.323 -1.097 -1.297 1.00 89.38 151 VAL A CA 1
ATOM 1229 C C . VAL A 1 151 ? -8.211 -0.848 -0.266 1.00 89.38 151 VAL A C 1
ATOM 1231 O O . VAL A 1 151 ? -8.465 -0.808 0.935 1.00 89.38 151 VAL A O 1
ATOM 1234 N N . SER A 1 152 ? -6.987 -0.543 -0.715 1.00 86.69 152 SER A N 1
ATOM 1235 C CA . SER A 1 152 ? -5.864 -0.199 0.174 1.00 86.69 152 SER A CA 1
ATOM 1236 C C . SER A 1 152 ? -6.146 1.018 1.068 1.00 86.69 152 SER A C 1
ATOM 1238 O O . SER A 1 152 ? -5.730 1.050 2.225 1.00 86.69 152 SER A O 1
ATOM 1240 N N . LYS A 1 153 ? -6.891 2.010 0.560 1.00 88.19 153 LYS A N 1
ATOM 1241 C CA . LYS A 1 153 ? -7.314 3.180 1.338 1.00 88.19 153 LYS A CA 1
ATOM 1242 C C . LYS A 1 153 ? -8.379 2.807 2.370 1.00 88.19 153 LYS A C 1
ATOM 1244 O O . LYS A 1 153 ? -8.305 3.288 3.493 1.00 88.19 153 LYS A O 1
ATOM 1249 N N . MET A 1 154 ? -9.312 1.915 2.037 1.00 90.25 154 MET A N 1
ATOM 1250 C CA . MET A 1 154 ? -10.328 1.434 2.984 1.00 90.25 154 MET A CA 1
ATOM 1251 C C . MET A 1 154 ? -9.700 0.714 4.183 1.00 90.25 154 MET A C 1
ATOM 1253 O O . MET A 1 154 ? -10.137 0.905 5.319 1.00 90.25 154 MET A O 1
ATOM 1257 N N . ILE A 1 155 ? -8.633 -0.056 3.948 1.00 90.25 155 ILE A N 1
ATOM 1258 C CA . ILE A 1 155 ? -7.854 -0.692 5.017 1.00 90.25 155 ILE A CA 1
ATOM 1259 C C . ILE A 1 155 ? -7.161 0.361 5.894 1.00 90.25 155 ILE A C 1
ATOM 1261 O O . ILE A 1 155 ? -7.283 0.311 7.117 1.00 90.25 155 ILE A O 1
ATOM 1265 N N . ALA A 1 156 ? -6.486 1.346 5.291 1.00 86.06 156 ALA A N 1
ATOM 1266 C CA . ALA A 1 156 ? -5.815 2.424 6.028 1.00 86.06 156 ALA A CA 1
ATOM 1267 C C . ALA A 1 156 ? -6.794 3.288 6.855 1.00 86.06 156 ALA A C 1
ATOM 1269 O O . ALA A 1 156 ? -6.502 3.702 7.985 1.00 86.06 156 ALA A O 1
ATOM 1270 N N . ASP A 1 157 ? -7.990 3.519 6.316 1.00 85.12 157 ASP A N 1
ATOM 1271 C CA . ASP A 1 157 ? -9.039 4.305 6.960 1.00 85.12 157 ASP A CA 1
ATOM 1272 C C . ASP A 1 157 ? -9.836 3.490 8.004 1.00 85.12 157 ASP A C 1
ATOM 1274 O O . ASP A 1 157 ? -10.561 4.073 8.808 1.00 85.12 157 ASP A O 1
ATOM 1278 N N . GLY A 1 158 ? -9.654 2.164 8.076 1.00 84.94 158 GLY A N 1
ATOM 1279 C CA . GLY A 1 158 ? -10.257 1.307 9.105 1.00 84.94 158 GLY A CA 1
ATOM 1280 C C . GLY A 1 158 ? -11.724 0.945 8.849 1.00 84.94 158 GLY A C 1
ATOM 1281 O O . GLY A 1 158 ? -12.513 0.865 9.796 1.00 84.94 158 GLY A O 1
ATOM 1282 N N . TYR A 1 159 ? -12.104 0.742 7.586 1.00 88.56 159 TYR A N 1
ATOM 1283 C CA . TYR A 1 159 ? -13.457 0.324 7.200 1.00 88.56 159 TYR A CA 1
ATOM 1284 C C . TYR A 1 159 ? -13.830 -1.044 7.804 1.00 88.56 159 TYR A C 1
ATOM 1286 O O . TYR A 1 159 ? -12.985 -1.787 8.306 1.00 88.56 159 TYR A O 1
ATOM 1294 N N . SER A 1 160 ? -15.123 -1.381 7.808 1.00 89.50 160 SER A N 1
ATOM 1295 C CA . SER A 1 160 ? -15.563 -2.718 8.220 1.00 89.50 160 SER A CA 1
ATOM 1296 C C . SER A 1 160 ? -15.137 -3.771 7.193 1.00 89.50 160 SER A C 1
ATOM 1298 O O . SER A 1 160 ? -15.085 -3.490 5.996 1.00 89.50 160 SER A O 1
ATOM 1300 N N . LYS A 1 161 ? -14.878 -5.001 7.658 1.00 93.06 161 LYS A N 1
ATOM 1301 C CA . LYS A 1 161 ? -14.518 -6.137 6.791 1.00 93.06 161 LYS A CA 1
ATOM 1302 C C . LYS A 1 161 ? -15.540 -6.346 5.674 1.00 93.06 161 LYS A C 1
ATOM 1304 O O . LYS A 1 161 ? -15.157 -6.501 4.526 1.00 93.06 161 LYS A O 1
ATOM 1309 N N . GLN A 1 162 ? -16.828 -6.266 6.010 1.00 92.38 162 GLN A N 1
ATOM 1310 C CA . GLN A 1 162 ? -17.918 -6.401 5.047 1.00 92.38 162 GLN A CA 1
ATOM 1311 C C . GLN A 1 162 ? -17.806 -5.383 3.904 1.00 92.38 162 GLN A C 1
ATOM 1313 O O . GLN A 1 162 ? -17.799 -5.778 2.748 1.00 92.38 162 GLN A O 1
ATOM 1318 N N . ARG A 1 163 ? -17.625 -4.091 4.215 1.00 91.12 163 ARG A N 1
ATOM 1319 C CA . ARG A 1 163 ? -17.486 -3.057 3.179 1.00 91.12 163 ARG A CA 1
ATOM 1320 C C . ARG A 1 163 ? -16.249 -3.258 2.312 1.00 91.12 163 ARG A C 1
ATOM 1322 O O . ARG A 1 163 ? -16.265 -2.915 1.139 1.00 91.12 163 ARG A O 1
ATOM 1329 N N . VAL A 1 164 ? -15.166 -3.775 2.892 1.00 92.69 164 VAL A N 1
ATOM 1330 C CA . VAL A 1 164 ? -13.958 -4.120 2.133 1.00 92.69 164 VAL A CA 1
ATOM 1331 C C . VAL A 1 164 ? -14.243 -5.260 1.155 1.00 92.69 164 VAL A C 1
ATOM 1333 O O . VAL A 1 164 ? -13.831 -5.159 0.007 1.00 92.69 164 VAL A O 1
ATOM 1336 N N . LEU A 1 165 ? -14.948 -6.311 1.581 1.00 92.44 165 LEU A N 1
ATOM 1337 C CA . LEU A 1 165 ? -15.307 -7.437 0.710 1.00 92.44 165 LEU A CA 1
ATOM 1338 C C . LEU A 1 165 ? -16.248 -7.004 -0.421 1.00 92.44 165 LEU A C 1
ATOM 1340 O O . LEU A 1 165 ? -15.981 -7.315 -1.572 1.00 92.44 165 LEU A O 1
ATOM 1344 N N . GLU A 1 166 ? -17.262 -6.192 -0.113 1.00 91.75 166 GLU A N 1
ATOM 1345 C CA . GLU A 1 166 ? -18.164 -5.608 -1.120 1.00 91.75 166 GLU A CA 1
ATOM 1346 C C . GLU A 1 166 ? -17.399 -4.801 -2.188 1.00 91.75 166 GLU A C 1
ATOM 1348 O O . GLU A 1 166 ? -17.771 -4.799 -3.359 1.00 91.75 166 GLU A O 1
ATOM 1353 N N . GLU A 1 167 ? -16.312 -4.116 -1.811 1.00 91.88 167 GLU A N 1
ATOM 1354 C CA . GLU A 1 167 ? -15.434 -3.438 -2.771 1.00 91.88 167 GLU A CA 1
ATOM 1355 C C . GLU A 1 167 ? -14.596 -4.428 -3.586 1.00 91.88 167 GLU A C 1
ATOM 1357 O O . GLU A 1 167 ? -14.457 -4.270 -4.799 1.00 91.88 167 GLU A O 1
ATOM 1362 N N . VAL A 1 168 ? -14.031 -5.441 -2.925 1.00 92.50 168 VAL A N 1
ATOM 1363 C CA . VAL A 1 168 ? -13.208 -6.475 -3.564 1.00 92.50 168 VAL A CA 1
ATOM 1364 C C . VAL A 1 168 ? -14.001 -7.230 -4.631 1.00 92.50 168 VAL A C 1
ATOM 1366 O O . VAL A 1 168 ? -13.468 -7.431 -5.719 1.00 92.50 168 VAL A O 1
ATOM 1369 N N . ASP A 1 169 ? -15.269 -7.552 -4.374 1.00 91.44 169 ASP A N 1
ATOM 1370 C CA . ASP A 1 169 ? -16.153 -8.255 -5.315 1.00 91.44 169 ASP A CA 1
ATOM 1371 C C . ASP A 1 169 ? -16.420 -7.455 -6.602 1.00 91.44 169 ASP A C 1
ATOM 1373 O O . ASP A 1 169 ? -16.739 -8.023 -7.648 1.00 91.44 169 ASP A O 1
ATOM 1377 N N . ARG A 1 170 ? -16.266 -6.125 -6.553 1.00 90.25 170 ARG A N 1
ATOM 1378 C CA . ARG A 1 170 ? -16.384 -5.232 -7.718 1.00 90.25 170 ARG A CA 1
ATOM 1379 C C . ARG A 1 170 ? -15.073 -5.080 -8.497 1.00 90.25 170 ARG A C 1
ATOM 1381 O O . ARG A 1 170 ? -15.039 -4.366 -9.500 1.00 90.25 170 ARG A O 1
ATOM 1388 N N . CYS A 1 171 ? -13.990 -5.706 -8.043 1.00 92.06 171 CYS A N 1
ATOM 1389 C CA . CYS A 1 171 ? -12.657 -5.553 -8.609 1.00 92.06 171 CYS A CA 1
ATOM 1390 C C . CYS A 1 171 ? -12.147 -6.842 -9.259 1.00 92.06 171 CYS A C 1
ATOM 1392 O O . CYS A 1 171 ? -12.519 -7.948 -8.888 1.00 92.06 171 CYS A O 1
ATOM 1394 N N . ILE A 1 172 ? -11.195 -6.696 -10.181 1.00 94.69 172 ILE A N 1
ATOM 1395 C CA . ILE A 1 172 ? -10.419 -7.809 -10.733 1.00 94.69 172 ILE A CA 1
ATOM 1396 C C . ILE A 1 172 ? -9.099 -7.920 -9.955 1.00 94.69 172 ILE A C 1
ATOM 1398 O O . ILE A 1 172 ? -8.285 -6.990 -10.011 1.00 94.69 172 ILE A O 1
ATOM 1402 N N . PRO A 1 173 ? -8.833 -9.034 -9.250 1.00 96.25 173 PRO A N 1
ATOM 1403 C CA . PRO A 1 173 ? -7.546 -9.255 -8.606 1.00 96.25 173 PRO A CA 1
ATOM 1404 C C . PRO A 1 173 ? -6.426 -9.400 -9.641 1.00 96.25 173 PRO A C 1
ATOM 1406 O O . PRO A 1 173 ? -6.446 -10.292 -10.497 1.00 96.25 173 PRO A O 1
ATOM 1409 N N . LEU A 1 174 ? -5.429 -8.521 -9.564 1.00 97.25 174 LEU A N 1
ATOM 1410 C CA . LEU A 1 174 ? -4.245 -8.524 -10.419 1.00 97.25 174 LEU A CA 1
ATOM 1411 C C . LEU A 1 174 ? -2.996 -8.315 -9.573 1.00 97.25 174 LEU A C 1
ATOM 1413 O O . LEU A 1 174 ? -2.991 -7.509 -8.648 1.00 97.25 174 LEU A O 1
ATOM 1417 N N . CYS A 1 175 ? -1.888 -8.964 -9.925 1.00 96.88 175 CYS A N 1
ATOM 1418 C CA . CYS A 1 175 ? -0.614 -8.561 -9.346 1.00 96.88 175 CYS A CA 1
ATOM 1419 C C . CYS A 1 175 ? -0.190 -7.183 -9.869 1.00 96.88 175 CYS A C 1
ATOM 1421 O O . CYS A 1 175 ? -0.584 -6.790 -10.969 1.00 96.88 175 CYS A O 1
ATOM 1423 N N . VAL A 1 176 ? 0.657 -6.461 -9.133 1.00 95.75 176 VAL A N 1
ATOM 1424 C CA . VAL A 1 176 ? 1.089 -5.100 -9.497 1.00 95.75 176 VAL A CA 1
ATOM 1425 C C . VAL A 1 176 ? 1.703 -5.055 -10.892 1.00 95.75 176 VAL A C 1
ATOM 1427 O O . VAL A 1 176 ? 1.435 -4.132 -11.654 1.00 95.75 176 VAL A O 1
ATOM 1430 N N . ASN A 1 177 ? 2.495 -6.063 -11.261 1.00 96.25 177 ASN A N 1
ATOM 1431 C CA . ASN A 1 177 ? 3.074 -6.153 -12.599 1.00 96.25 177 ASN A CA 1
ATOM 1432 C C . ASN A 1 177 ? 1.988 -6.221 -13.688 1.00 96.25 177 ASN A C 1
ATOM 1434 O O . ASN A 1 177 ? 2.047 -5.457 -14.651 1.00 96.25 177 ASN A O 1
ATOM 1438 N N . CYS A 1 178 ? 0.996 -7.105 -13.536 1.00 96.56 178 CYS A N 1
ATOM 1439 C CA . CYS A 1 178 ? -0.124 -7.243 -14.472 1.00 96.56 178 CYS A CA 1
ATOM 1440 C C . CYS A 1 178 ? -1.022 -6.003 -14.480 1.00 96.56 178 CYS A C 1
ATOM 1442 O O . CYS A 1 178 ? -1.422 -5.551 -15.548 1.00 96.56 178 CYS A O 1
ATOM 1444 N N . HIS A 1 179 ? -1.278 -5.422 -13.309 1.00 94.69 179 HIS A N 1
ATOM 1445 C CA . HIS A 1 179 ? -2.067 -4.207 -13.163 1.00 94.69 179 HIS A CA 1
ATOM 1446 C C . HIS A 1 179 ? -1.398 -3.007 -13.849 1.00 94.69 179 HIS A C 1
ATOM 1448 O O . HIS A 1 179 ? -2.061 -2.219 -14.514 1.00 94.69 179 HIS A O 1
ATOM 1454 N N . ARG A 1 180 ? -0.067 -2.890 -13.757 1.00 93.31 180 ARG A N 1
ATOM 1455 C CA . ARG A 1 180 ? 0.693 -1.849 -14.463 1.00 93.31 180 ARG A CA 1
ATOM 1456 C C . ARG A 1 180 ? 0.696 -2.026 -15.969 1.00 93.31 180 ARG A C 1
ATOM 1458 O O . ARG A 1 180 ? 0.648 -1.025 -16.665 1.00 93.31 180 ARG A O 1
ATOM 1465 N N . LYS A 1 181 ? 0.780 -3.266 -16.462 1.00 92.56 181 LYS A N 1
ATOM 1466 C CA . LYS A 1 181 ? 0.661 -3.541 -17.902 1.00 92.56 181 LYS A CA 1
ATOM 1467 C C . LYS A 1 181 ? -0.701 -3.106 -18.436 1.00 92.56 181 LYS A C 1
ATOM 1469 O O . LYS A 1 181 ? -0.753 -2.579 -19.534 1.00 92.56 181 LYS A O 1
ATOM 1474 N N . GLU A 1 182 ? -1.762 -3.282 -17.649 1.00 91.50 182 GLU A N 1
ATOM 1475 C CA . GLU A 1 182 ? -3.107 -2.846 -18.036 1.00 91.50 182 GLU A CA 1
ATOM 1476 C C . GLU A 1 182 ? -3.219 -1.331 -18.201 1.00 91.50 182 GLU A C 1
ATOM 1478 O O . GLU A 1 182 ? -3.794 -0.851 -19.169 1.00 91.50 182 GLU A O 1
ATOM 1483 N N . HIS A 1 183 ? -2.619 -0.574 -17.282 1.00 89.25 183 HIS A N 1
ATOM 1484 C CA . HIS A 1 183 ? -2.614 0.893 -17.330 1.00 89.25 183 HIS A CA 1
ATOM 1485 C C . HIS A 1 183 ? -1.413 1.474 -18.082 1.00 89.25 183 HIS A C 1
ATOM 1487 O O . HIS A 1 183 ? -1.119 2.662 -17.947 1.00 89.25 183 HIS A O 1
ATOM 1493 N N . TYR A 1 184 ? -0.663 0.653 -18.820 1.00 87.25 184 TYR A N 1
ATOM 1494 C CA . TYR A 1 184 ? 0.539 1.126 -19.490 1.00 87.25 184 TYR A CA 1
ATOM 1495 C C . TYR A 1 184 ? 0.177 1.923 -20.745 1.00 87.25 184 TYR A C 1
ATOM 1497 O O . TYR A 1 184 ? -0.202 1.360 -21.765 1.00 87.25 184 TYR A O 1
ATOM 1505 N N . ASP A 1 185 ? 0.357 3.241 -20.676 1.00 84.25 185 ASP A N 1
ATOM 1506 C CA . ASP A 1 185 ? 0.182 4.192 -21.782 1.00 84.25 185 ASP A CA 1
ATOM 1507 C C . ASP A 1 185 ? 1.523 4.645 -22.398 1.00 84.25 185 ASP A C 1
ATOM 1509 O O . ASP A 1 185 ? 1.599 5.621 -23.150 1.00 84.25 185 ASP A O 1
ATOM 1513 N N . GLY A 1 186 ? 2.612 3.966 -22.027 1.00 75.00 186 GLY A N 1
ATOM 1514 C CA . GLY A 1 186 ? 3.962 4.306 -22.447 1.00 75.00 186 GLY A CA 1
ATOM 1515 C C . GLY A 1 186 ? 4.298 3.863 -23.876 1.00 75.00 186 GLY A C 1
ATOM 1516 O O . GLY A 1 186 ? 3.519 3.176 -24.532 1.00 75.00 186 GLY A O 1
ATOM 1517 N N . PRO A 1 187 ? 5.483 4.257 -24.377 1.00 74.12 187 PRO A N 1
ATOM 1518 C CA . PRO A 1 187 ? 5.977 3.784 -25.665 1.00 74.12 187 PRO A CA 1
ATOM 1519 C C . PRO A 1 187 ? 6.145 2.265 -25.644 1.00 74.12 187 PRO A C 1
ATOM 1521 O O . PRO A 1 187 ? 6.633 1.710 -24.661 1.00 74.12 187 PRO A O 1
ATOM 1524 N N . ASP A 1 188 ? 5.792 1.618 -26.748 1.00 81.25 188 ASP A N 1
ATOM 1525 C CA . ASP A 1 188 ? 6.029 0.191 -26.924 1.00 81.25 188 ASP A CA 1
ATOM 1526 C C . ASP A 1 188 ? 7.523 -0.135 -26.696 1.00 81.25 188 ASP A C 1
ATOM 1528 O O . ASP A 1 188 ? 8.381 0.457 -27.368 1.00 81.25 188 ASP A O 1
ATOM 1532 N N . PRO A 1 189 ? 7.858 -1.034 -25.744 1.00 79.50 189 PRO A N 1
ATOM 1533 C CA . PRO A 1 189 ? 9.232 -1.433 -25.465 1.00 79.50 189 PRO A CA 1
ATOM 1534 C C . PRO A 1 189 ? 10.020 -1.901 -26.693 1.00 79.50 189 PRO A C 1
ATOM 1536 O O . PRO A 1 189 ? 11.230 -1.661 -26.756 1.00 79.50 189 PRO A O 1
ATOM 1539 N N . GLU A 1 190 ? 9.354 -2.525 -27.666 1.00 79.50 190 GLU A N 1
ATOM 1540 C CA . GLU A 1 190 ? 9.979 -3.005 -28.906 1.00 79.50 190 GLU A CA 1
ATOM 1541 C C . GLU A 1 190 ? 10.458 -1.849 -29.796 1.00 79.50 190 GLU A C 1
ATOM 1543 O O . GLU A 1 190 ? 11.453 -1.971 -30.507 1.00 79.50 190 GLU A O 1
ATOM 1548 N N . HIS A 1 191 ? 9.804 -0.691 -29.688 1.00 80.75 191 HIS A N 1
ATOM 1549 C CA . HIS A 1 191 ? 10.063 0.504 -30.491 1.00 80.75 191 HIS A CA 1
ATOM 1550 C C . HIS A 1 191 ? 10.902 1.566 -29.760 1.00 80.75 191 HIS A C 1
ATOM 1552 O O . HIS A 1 191 ? 11.124 2.666 -30.278 1.00 80.75 191 HIS A O 1
ATOM 1558 N N . LEU A 1 192 ? 11.368 1.282 -28.541 1.00 76.94 192 LEU A N 1
ATOM 1559 C CA . LEU A 1 192 ? 12.272 2.177 -27.823 1.00 76.94 192 LEU A CA 1
ATOM 1560 C C . LEU A 1 192 ? 13.664 2.191 -28.496 1.00 76.94 192 LEU A C 1
ATOM 1562 O O . LEU A 1 192 ? 14.147 1.155 -28.952 1.00 76.94 192 LEU A O 1
ATOM 1566 N N . PRO A 1 193 ? 14.369 3.332 -28.541 1.00 72.50 193 PRO A N 1
ATOM 1567 C CA . PRO A 1 193 ? 15.758 3.353 -28.999 1.00 72.50 193 PRO A CA 1
ATOM 1568 C C . PRO A 1 193 ? 16.658 2.552 -28.044 1.00 72.50 193 PRO A C 1
ATOM 1570 O O . PRO A 1 193 ? 16.325 2.390 -26.867 1.00 72.50 193 PRO A O 1
ATOM 1573 N N . SER A 1 194 ? 17.803 2.055 -28.523 1.00 71.62 194 SER A N 1
ATOM 1574 C CA . SER A 1 194 ? 18.849 1.502 -27.647 1.00 71.62 194 SER A CA 1
ATOM 1575 C C . SER A 1 194 ? 19.287 2.560 -26.639 1.00 71.62 194 SER A C 1
ATOM 1577 O O . SER A 1 194 ? 19.496 3.716 -27.021 1.00 71.62 194 SER A O 1
ATOM 1579 N N . TRP A 1 195 ? 19.436 2.185 -25.371 1.00 66.94 195 TRP A N 1
ATOM 1580 C CA . TRP A 1 195 ? 19.924 3.107 -24.355 1.00 66.94 195 TRP A CA 1
ATOM 1581 C C . TRP A 1 195 ? 21.377 3.532 -24.661 1.00 66.94 195 TRP A C 1
ATOM 1583 O O . TRP A 1 195 ? 22.242 2.669 -24.803 1.00 66.94 195 TRP A O 1
ATOM 1593 N N . PRO A 1 196 ? 21.680 4.839 -24.806 1.00 65.19 196 PRO A N 1
ATOM 1594 C CA . PRO A 1 196 ? 23.053 5.294 -25.001 1.00 65.19 196 PRO A CA 1
ATOM 1595 C C . PRO A 1 196 ? 23.796 5.401 -23.658 1.00 65.19 196 PRO A C 1
ATOM 1597 O O . PRO A 1 196 ? 23.280 6.013 -22.722 1.00 65.19 196 PRO A O 1
ATOM 1600 N N . ASP A 1 197 ? 25.044 4.915 -23.606 1.00 58.31 197 ASP A N 1
ATOM 1601 C CA . ASP A 1 197 ? 25.912 4.896 -22.408 1.00 58.31 197 ASP A CA 1
ATOM 1602 C C . ASP A 1 197 ? 26.097 6.261 -21.715 1.00 58.31 197 ASP A C 1
ATOM 1604 O O . ASP A 1 197 ? 26.388 6.327 -20.517 1.00 58.31 197 ASP A O 1
ATOM 1608 N N . ARG A 1 198 ? 25.942 7.373 -22.454 1.00 57.78 198 ARG A N 1
ATOM 1609 C CA . ARG A 1 198 ? 25.948 8.738 -21.907 1.00 57.78 198 ARG A CA 1
ATOM 1610 C C . ARG A 1 198 ? 24.929 9.654 -22.586 1.00 57.78 198 ARG A C 1
ATOM 1612 O O . ARG A 1 198 ? 24.866 9.688 -23.817 1.00 57.78 198 ARG A O 1
ATOM 1619 N N . PRO A 1 199 ? 24.212 10.483 -21.808 1.00 59.53 199 PRO A N 1
ATOM 1620 C CA . PRO A 1 199 ? 23.433 11.590 -22.347 1.00 59.53 199 PRO A CA 1
ATOM 1621 C C . PRO A 1 199 ? 24.332 12.576 -23.102 1.00 59.53 199 PRO A C 1
ATOM 1623 O O . PRO A 1 199 ? 25.335 13.031 -22.553 1.00 59.53 199 PRO A O 1
ATOM 1626 N N . ARG A 1 200 ? 23.984 12.924 -24.345 1.00 56.19 200 ARG A N 1
ATOM 1627 C CA . ARG A 1 200 ? 24.591 14.063 -25.054 1.00 56.19 200 ARG A CA 1
ATOM 1628 C C . ARG A 1 200 ? 23.818 15.328 -24.682 1.00 56.19 200 ARG A C 1
ATOM 1630 O O . ARG A 1 200 ? 22.591 15.292 -24.655 1.00 56.19 200 ARG A O 1
ATOM 1637 N N . GLU A 1 201 ? 24.513 16.425 -24.391 1.00 52.56 201 GLU A N 1
ATOM 1638 C CA . GLU A 1 201 ? 23.866 17.728 -24.197 1.00 52.56 201 GLU A CA 1
ATOM 1639 C C . GLU A 1 201 ? 23.230 18.184 -25.519 1.00 52.56 201 GLU A C 1
ATOM 1641 O O . GLU A 1 201 ? 23.906 18.307 -26.539 1.00 52.56 201 GLU A O 1
ATOM 1646 N N . VAL A 1 202 ? 21.915 18.402 -25.507 1.00 56.28 202 VAL A N 1
ATOM 1647 C CA . VAL A 1 202 ? 21.130 18.947 -26.625 1.00 56.28 202 VAL A CA 1
ATOM 1648 C C . VAL A 1 202 ? 20.418 20.227 -26.179 1.00 56.28 202 VAL A C 1
ATOM 1650 O O . VAL A 1 202 ? 20.160 20.407 -24.988 1.00 56.28 202 VAL A O 1
ATOM 1653 N N . GLN A 1 203 ? 20.134 21.126 -27.133 1.00 55.72 203 GLN A N 1
ATOM 1654 C CA . GLN A 1 203 ? 19.449 22.408 -26.897 1.00 55.72 203 GLN A CA 1
ATOM 1655 C C . GLN A 1 203 ? 18.159 22.228 -26.086 1.00 55.72 203 GLN A C 1
ATOM 1657 O O . GLN A 1 203 ? 17.379 21.326 -26.380 1.00 55.72 203 GLN A O 1
ATOM 1662 N N . GLU A 1 204 ? 17.943 23.103 -25.093 1.00 55.31 204 GLU A N 1
ATOM 1663 C CA . GLU A 1 204 ? 16.865 23.022 -24.094 1.00 55.31 204 GLU A CA 1
ATOM 1664 C C . GLU A 1 204 ? 15.457 22.948 -24.730 1.00 55.31 204 GLU A C 1
ATOM 1666 O O . GLU A 1 204 ? 14.920 23.972 -25.160 1.00 55.31 204 GLU A O 1
ATOM 1671 N N . PRO A 1 205 ? 14.805 21.768 -24.730 1.00 61.41 205 PRO A N 1
ATOM 1672 C CA . PRO A 1 205 ? 13.419 21.626 -25.165 1.00 61.41 205 PRO A CA 1
ATOM 1673 C C . PRO A 1 205 ? 12.450 22.218 -24.129 1.00 61.41 205 PRO A C 1
ATOM 1675 O O . PRO A 1 205 ? 12.803 22.477 -22.968 1.00 61.41 205 PRO A O 1
ATOM 1678 N N . SER A 1 206 ? 11.170 22.353 -24.487 1.00 64.94 206 SER A N 1
ATOM 1679 C CA . SER A 1 206 ? 10.138 22.758 -23.526 1.00 64.94 206 SER A CA 1
ATOM 1680 C C . SER A 1 206 ? 10.051 21.782 -22.336 1.00 64.94 206 SER A C 1
ATOM 1682 O O . SER A 1 206 ? 10.416 20.606 -22.415 1.00 64.94 206 SER A O 1
ATOM 1684 N N . LYS A 1 207 ? 9.524 22.232 -21.182 1.00 66.12 207 LYS A N 1
ATOM 1685 C CA . LYS A 1 207 ? 9.356 21.375 -19.980 1.00 66.12 207 LYS A CA 1
ATOM 1686 C C . LYS A 1 207 ? 8.621 20.051 -20.277 1.00 66.12 207 LYS A C 1
ATOM 1688 O O . LYS A 1 207 ? 8.983 19.020 -19.712 1.00 66.12 207 LYS A O 1
ATOM 1693 N N . ARG A 1 208 ? 7.615 20.063 -21.164 1.00 66.88 208 ARG A N 1
ATOM 1694 C CA . ARG A 1 208 ? 6.814 18.879 -21.535 1.00 66.88 208 ARG A CA 1
ATOM 1695 C C . ARG A 1 208 ? 7.604 17.890 -22.396 1.00 66.88 208 ARG A C 1
ATOM 1697 O O . ARG A 1 208 ? 7.538 16.682 -22.154 1.00 66.88 208 ARG A O 1
ATOM 1704 N N . GLU A 1 209 ? 8.365 18.393 -23.362 1.00 75.38 209 GLU A N 1
ATOM 1705 C CA . GLU A 1 209 ? 9.229 17.582 -24.229 1.00 75.38 209 GLU A CA 1
ATOM 1706 C C . GLU A 1 209 ? 10.325 16.905 -23.410 1.00 75.38 209 GLU A C 1
ATOM 1708 O O . GLU A 1 209 ? 10.464 15.683 -23.469 1.00 75.38 209 GLU A O 1
ATOM 1713 N N . ARG A 1 210 ? 10.977 17.657 -22.513 1.00 74.12 210 ARG A N 1
ATOM 1714 C CA . ARG A 1 210 ? 12.001 17.114 -21.613 1.00 74.12 210 ARG A CA 1
ATOM 1715 C C . ARG A 1 210 ? 11.484 15.993 -20.700 1.00 74.12 210 ARG A C 1
ATOM 1717 O O . ARG A 1 210 ? 12.210 15.050 -20.396 1.00 74.12 210 ARG A O 1
ATOM 1724 N N . ARG A 1 211 ? 10.231 16.064 -20.229 1.00 78.75 211 ARG A N 1
ATOM 1725 C CA . ARG A 1 211 ? 9.624 14.986 -19.418 1.00 78.75 211 ARG A CA 1
ATOM 1726 C C . ARG A 1 211 ? 9.403 13.720 -20.247 1.00 78.75 211 ARG A C 1
ATOM 1728 O O . ARG A 1 211 ? 9.637 12.618 -19.759 1.00 78.75 211 ARG A O 1
ATOM 1735 N N . THR A 1 212 ? 8.944 13.883 -21.485 1.00 80.94 212 THR A N 1
ATOM 1736 C CA . THR A 1 212 ? 8.673 12.773 -22.411 1.00 80.94 212 THR A CA 1
ATOM 1737 C C . THR A 1 212 ? 9.967 12.073 -22.815 1.00 80.94 212 THR A C 1
ATOM 1739 O O . THR A 1 212 ? 10.049 10.849 -22.748 1.00 80.94 212 THR A O 1
ATOM 1742 N N . GLU A 1 213 ? 10.996 12.848 -23.148 1.00 82.50 213 GLU A N 1
ATOM 1743 C CA . GLU A 1 213 ? 12.336 12.355 -23.455 1.00 82.50 213 GLU A CA 1
ATOM 1744 C C . GLU A 1 213 ? 12.923 11.552 -22.289 1.00 82.50 213 GLU A C 1
ATOM 1746 O O . GLU A 1 213 ? 13.302 10.396 -22.462 1.00 82.50 213 GLU A O 1
ATOM 1751 N N . ARG A 1 214 ? 12.908 12.104 -21.069 1.00 84.44 214 ARG A N 1
ATOM 1752 C CA . ARG A 1 214 ? 13.414 11.404 -19.877 1.00 84.44 214 ARG A CA 1
ATOM 1753 C C . ARG A 1 214 ? 12.642 10.128 -19.563 1.00 84.44 214 ARG A C 1
ATOM 1755 O O . ARG A 1 214 ? 13.251 9.132 -19.189 1.00 84.44 214 ARG A O 1
ATOM 1762 N N . ARG A 1 215 ? 11.315 10.126 -19.741 1.00 84.94 215 ARG A N 1
ATOM 1763 C CA . ARG A 1 215 ? 10.499 8.907 -19.606 1.00 84.94 215 ARG A CA 1
ATOM 1764 C C . ARG A 1 215 ? 10.931 7.834 -20.605 1.00 84.94 215 ARG A C 1
ATOM 1766 O O . ARG A 1 215 ? 11.096 6.689 -20.198 1.00 84.94 215 ARG A O 1
ATOM 1773 N N . ARG A 1 216 ? 11.156 8.200 -21.874 1.00 85.88 216 ARG A N 1
ATOM 1774 C CA . ARG A 1 216 ? 11.673 7.281 -22.905 1.00 85.88 216 ARG A CA 1
ATOM 1775 C C . ARG A 1 216 ? 13.069 6.771 -22.555 1.00 85.88 216 ARG A C 1
ATOM 1777 O O . ARG A 1 216 ? 13.304 5.575 -22.652 1.00 85.88 216 ARG A O 1
ATOM 1784 N N . TRP A 1 217 ? 13.957 7.649 -22.091 1.00 86.81 217 TRP A N 1
ATOM 1785 C CA . TRP A 1 217 ? 15.322 7.293 -21.698 1.00 86.81 217 TRP A CA 1
ATOM 1786 C C . TRP A 1 217 ? 15.343 6.299 -20.526 1.00 86.81 217 TRP A C 1
ATOM 1788 O O . TRP A 1 217 ? 16.024 5.279 -20.586 1.00 86.81 217 TRP A O 1
ATOM 1798 N N . VAL A 1 218 ? 14.534 6.541 -19.489 1.00 89.00 218 VAL A N 1
ATOM 1799 C CA . VAL A 1 218 ? 14.400 5.626 -18.345 1.00 89.00 218 VAL A CA 1
ATOM 1800 C C . VAL A 1 218 ? 13.738 4.307 -18.753 1.00 89.00 218 VAL A C 1
ATOM 1802 O O . VAL A 1 218 ? 14.132 3.250 -18.267 1.00 89.00 218 VAL A O 1
ATOM 1805 N N . ALA A 1 219 ? 12.739 4.340 -19.639 1.00 88.56 219 ALA A N 1
ATOM 1806 C CA . ALA A 1 219 ? 12.108 3.125 -20.152 1.00 88.56 219 ALA A CA 1
ATOM 1807 C C . ALA A 1 219 ? 13.093 2.275 -20.972 1.00 88.56 219 ALA A C 1
ATOM 1809 O O . ALA A 1 219 ? 13.119 1.060 -20.795 1.00 88.56 219 ALA A O 1
ATOM 1810 N N . ALA A 1 220 ? 13.932 2.909 -21.799 1.00 88.81 220 ALA A N 1
ATOM 1811 C CA . ALA A 1 220 ? 14.996 2.238 -22.544 1.00 88.81 220 ALA A CA 1
ATOM 1812 C C . ALA A 1 220 ? 16.020 1.604 -21.593 1.00 88.81 220 ALA A C 1
ATOM 1814 O O . ALA A 1 220 ? 16.314 0.423 -21.733 1.00 88.81 220 ALA A O 1
ATOM 1815 N N . TYR A 1 221 ? 16.459 2.331 -20.555 1.00 90.38 221 TYR A N 1
ATOM 1816 C CA . TYR A 1 221 ? 17.317 1.763 -19.509 1.00 90.38 221 TYR A CA 1
ATOM 1817 C C . TYR A 1 221 ? 16.682 0.524 -18.862 1.00 90.38 221 TYR A C 1
ATOM 1819 O O . TYR A 1 221 ? 17.332 -0.502 -18.714 1.00 90.38 221 TYR A O 1
ATOM 1827 N N . LYS A 1 222 ? 15.400 0.594 -18.478 1.00 91.81 222 LYS A N 1
ATOM 1828 C CA . LYS A 1 222 ? 14.690 -0.539 -17.861 1.00 91.81 222 LYS A CA 1
ATOM 1829 C C . LYS A 1 222 ? 14.581 -1.734 -18.810 1.00 91.81 222 LYS A C 1
ATOM 1831 O O . LYS A 1 222 ? 14.731 -2.861 -18.354 1.00 91.81 222 LYS A O 1
ATOM 1836 N N . ARG A 1 223 ? 14.339 -1.507 -20.102 1.00 90.12 223 ARG A N 1
ATOM 1837 C CA . ARG A 1 223 ? 14.303 -2.575 -21.111 1.00 90.12 223 ARG A CA 1
ATOM 1838 C C . ARG A 1 223 ? 15.664 -3.249 -21.271 1.00 90.12 223 ARG A C 1
ATOM 1840 O O . ARG A 1 223 ? 15.722 -4.469 -21.306 1.00 90.12 223 ARG A O 1
ATOM 1847 N N . ASP A 1 224 ? 16.720 -2.445 -21.355 1.00 89.38 224 ASP A N 1
ATOM 1848 C CA . ASP A 1 224 ? 18.090 -2.920 -21.578 1.00 89.38 224 ASP A CA 1
ATOM 1849 C C . ASP A 1 224 ? 18.748 -3.408 -20.272 1.00 89.38 224 ASP A C 1
ATOM 1851 O O . ASP A 1 224 ? 19.829 -3.994 -20.287 1.00 89.38 224 ASP A O 1
ATOM 1855 N N . SER A 1 225 ? 18.085 -3.204 -19.128 1.00 85.69 225 SER A N 1
ATOM 1856 C CA . SER A 1 225 ? 18.463 -3.828 -17.864 1.00 85.69 225 SER A CA 1
ATOM 1857 C C . SER A 1 225 ? 18.246 -5.340 -17.932 1.00 85.69 225 SER A C 1
ATOM 1859 O O . SER A 1 225 ? 17.344 -5.827 -18.610 1.00 85.69 225 SER A O 1
ATOM 1861 N N . ASN A 1 226 ? 19.014 -6.103 -17.155 1.00 90.56 226 ASN A N 1
ATOM 1862 C CA . ASN A 1 226 ? 18.908 -7.565 -17.086 1.00 90.56 226 ASN A CA 1
ATOM 1863 C C . ASN A 1 226 ? 17.642 -8.055 -16.327 1.00 90.56 226 ASN A C 1
ATOM 1865 O O . ASN A 1 226 ? 17.657 -9.108 -15.688 1.00 90.56 226 ASN A O 1
ATOM 1869 N N . GLY A 1 227 ? 16.563 -7.265 -16.357 1.00 93.69 227 GLY A N 1
ATOM 1870 C CA . GLY A 1 227 ? 15.308 -7.482 -15.649 1.00 93.69 227 GLY A CA 1
ATOM 1871 C C . GLY A 1 227 ? 15.401 -7.289 -14.133 1.00 93.69 227 GLY A C 1
ATOM 1872 O O . GLY A 1 227 ? 16.359 -6.751 -13.580 1.00 93.69 227 GLY A O 1
ATOM 1873 N N . CYS A 1 228 ? 14.354 -7.732 -13.439 1.00 96.31 228 CYS A N 1
ATOM 1874 C CA . CYS A 1 228 ? 14.295 -7.748 -11.982 1.00 96.31 228 CYS A CA 1
ATOM 1875 C C . CYS A 1 228 ? 15.412 -8.623 -11.397 1.00 96.31 228 CYS A C 1
ATOM 1877 O O . CYS A 1 228 ? 15.440 -9.826 -11.655 1.00 96.31 228 CYS A O 1
ATOM 1879 N N . ARG A 1 229 ? 16.233 -8.069 -10.496 1.00 96.12 229 ARG A N 1
ATOM 1880 C CA . ARG A 1 229 ? 17.315 -8.800 -9.808 1.00 96.12 229 ARG A CA 1
ATOM 1881 C C . ARG A 1 229 ? 16.839 -10.049 -9.054 1.00 96.12 229 ARG A C 1
ATOM 1883 O O . ARG A 1 229 ? 17.621 -10.971 -8.871 1.00 96.12 229 ARG A O 1
ATOM 1890 N N . ARG A 1 230 ? 15.580 -10.084 -8.596 1.00 94.81 230 ARG A N 1
ATOM 1891 C CA . ARG A 1 230 ? 15.032 -11.203 -7.803 1.00 94.81 230 ARG A CA 1
ATOM 1892 C C . ARG A 1 230 ? 14.366 -12.300 -8.632 1.00 94.81 230 ARG A C 1
ATOM 1894 O O . ARG A 1 230 ? 14.426 -13.454 -8.235 1.00 94.81 230 ARG A O 1
ATOM 1901 N N . CYS A 1 231 ? 13.688 -11.960 -9.728 1.00 93.94 231 CYS A N 1
ATOM 1902 C CA . CYS A 1 231 ? 12.858 -12.927 -10.464 1.00 93.94 231 CYS A CA 1
ATOM 1903 C C . CYS A 1 231 ? 12.971 -12.856 -11.993 1.00 93.94 231 CYS A C 1
ATOM 1905 O O . CYS A 1 231 ? 12.241 -13.559 -12.682 1.00 93.94 231 CYS A O 1
ATOM 1907 N N . GLY A 1 232 ? 13.819 -11.984 -12.543 1.00 93.62 232 GLY A N 1
ATOM 1908 C CA . GLY A 1 232 ? 14.053 -11.877 -13.987 1.00 93.62 232 GLY A CA 1
ATOM 1909 C C . GLY A 1 232 ? 12.932 -11.226 -14.805 1.00 93.62 232 GLY A C 1
ATOM 1910 O O . GLY A 1 232 ? 13.104 -11.024 -16.002 1.00 93.62 232 GLY A O 1
ATOM 1911 N N . ALA A 1 233 ? 11.797 -10.846 -14.204 1.00 94.31 233 ALA A N 1
ATOM 1912 C CA . ALA A 1 233 ? 10.744 -10.117 -14.916 1.00 94.31 233 ALA A CA 1
ATOM 1913 C C . ALA A 1 233 ? 11.314 -8.849 -15.582 1.00 94.31 233 ALA A C 1
ATOM 1915 O O . ALA A 1 233 ? 11.919 -8.034 -14.893 1.00 94.31 233 ALA A O 1
ATOM 1916 N N . ALA A 1 234 ? 11.114 -8.687 -16.896 1.00 93.69 234 ALA A N 1
ATOM 1917 C CA . ALA A 1 234 ? 11.867 -7.717 -17.704 1.00 93.69 234 ALA A CA 1
ATOM 1918 C C . ALA A 1 234 ? 11.024 -6.606 -18.358 1.00 93.69 234 ALA A C 1
ATOM 1920 O O . ALA A 1 234 ? 11.570 -5.662 -18.917 1.00 93.69 234 ALA A O 1
ATOM 1921 N N . HIS A 1 235 ? 9.691 -6.682 -18.298 1.00 91.88 235 HIS A N 1
ATOM 1922 C CA . HIS A 1 235 ? 8.853 -5.679 -18.957 1.00 91.88 235 HIS A CA 1
ATOM 1923 C C . HIS A 1 235 ? 9.059 -4.285 -18.320 1.00 91.88 235 HIS A C 1
ATOM 1925 O O . HIS A 1 235 ? 8.806 -4.151 -17.119 1.00 91.88 235 HIS A O 1
ATOM 1931 N N . PRO A 1 236 ? 9.419 -3.225 -19.076 1.00 90.75 236 PRO A N 1
ATOM 1932 C CA . PRO A 1 236 ? 9.783 -1.918 -18.508 1.00 90.75 236 PRO A CA 1
ATOM 1933 C C . PRO A 1 236 ? 8.705 -1.280 -17.628 1.00 90.75 236 PRO A C 1
ATOM 1935 O O . PRO A 1 236 ? 9.021 -0.670 -16.608 1.00 90.75 236 PRO A O 1
ATOM 1938 N N . ALA A 1 237 ? 7.426 -1.461 -17.980 1.00 91.25 237 ALA A N 1
ATOM 1939 C CA . ALA A 1 237 ? 6.294 -0.995 -17.166 1.00 91.25 237 ALA A CA 1
ATOM 1940 C C . ALA A 1 237 ? 6.259 -1.620 -15.760 1.00 91.25 237 ALA A C 1
ATOM 1942 O O . ALA A 1 237 ? 5.744 -1.027 -14.815 1.00 91.25 237 ALA A O 1
ATOM 1943 N N . CYS A 1 238 ? 6.798 -2.829 -15.618 1.00 94.56 238 CYS A N 1
ATOM 1944 C CA . CYS A 1 238 ? 6.799 -3.579 -14.372 1.00 94.56 238 CYS A CA 1
ATOM 1945 C C . CYS A 1 238 ? 8.039 -3.305 -13.523 1.00 94.56 238 CYS A C 1
ATOM 1947 O O . CYS A 1 238 ? 8.056 -3.739 -12.382 1.00 94.56 238 CYS A O 1
ATOM 1949 N N . LEU A 1 239 ? 9.072 -2.647 -14.051 1.00 94.75 239 LEU A N 1
ATOM 1950 C CA . LEU A 1 239 ? 10.347 -2.453 -13.361 1.00 94.75 239 LEU A CA 1
ATOM 1951 C C . LEU A 1 239 ? 10.381 -1.135 -12.585 1.00 94.75 239 LEU A C 1
ATOM 1953 O O . LEU A 1 239 ? 9.898 -0.117 -13.075 1.00 94.75 239 LEU A O 1
ATOM 1957 N N . ASP A 1 240 ? 11.017 -1.145 -11.418 1.00 93.19 240 ASP A N 1
ATOM 1958 C CA . ASP A 1 240 ? 11.238 -0.025 -10.504 1.00 93.19 240 ASP A CA 1
ATOM 1959 C C . ASP A 1 240 ? 12.693 0.015 -10.023 1.00 93.19 240 ASP A C 1
ATOM 1961 O O . ASP A 1 240 ? 13.411 -0.986 -10.063 1.00 93.19 240 ASP A O 1
ATOM 1965 N N . PHE A 1 241 ? 13.114 1.194 -9.566 1.00 92.81 241 PHE A N 1
ATOM 1966 C CA . PHE A 1 241 ? 14.428 1.426 -8.976 1.00 92.81 241 PHE A CA 1
ATOM 1967 C C . PHE A 1 241 ? 14.316 1.372 -7.452 1.00 92.81 241 PHE A C 1
ATOM 1969 O O . PHE A 1 241 ? 13.826 2.315 -6.830 1.00 92.81 241 PHE A O 1
ATOM 1976 N N . HIS A 1 242 ? 14.768 0.264 -6.874 1.00 90.62 242 HIS A N 1
ATOM 1977 C CA . HIS A 1 242 ? 14.821 0.047 -5.435 1.00 90.62 242 HIS A CA 1
ATOM 1978 C C . HIS A 1 242 ? 16.131 0.595 -4.870 1.00 90.62 242 HIS A C 1
ATOM 1980 O O . HIS A 1 242 ? 17.196 0.322 -5.421 1.00 90.62 242 HIS A O 1
ATOM 1986 N N . HIS A 1 243 ? 16.065 1.349 -3.778 1.00 85.06 243 HIS A N 1
ATOM 1987 C CA . HIS A 1 243 ? 17.254 1.869 -3.102 1.00 85.06 243 HIS A CA 1
ATOM 1988 C C . HIS A 1 243 ? 17.558 0.971 -1.900 1.00 85.06 243 HIS A C 1
ATOM 1990 O O . HIS A 1 243 ? 16.664 0.717 -1.100 1.00 85.06 243 HIS A O 1
ATOM 1996 N N . GLU A 1 244 ? 18.799 0.494 -1.776 1.00 78.62 244 GLU A N 1
ATOM 1997 C CA . GLU A 1 244 ? 19.234 -0.315 -0.621 1.00 78.62 244 GLU A CA 1
ATOM 1998 C C . GLU A 1 244 ? 19.733 0.556 0.555 1.00 78.62 244 GLU A C 1
ATOM 2000 O O . GLU A 1 244 ? 19.896 0.054 1.664 1.00 78.62 244 GLU A O 1
ATOM 2005 N N . THR A 1 245 ? 19.964 1.858 0.339 1.00 70.31 245 THR A N 1
ATOM 2006 C CA . THR A 1 245 ? 20.488 2.811 1.338 1.00 70.31 245 THR A CA 1
ATOM 2007 C C . THR A 1 245 ? 19.726 4.139 1.320 1.00 70.31 245 THR A C 1
ATOM 2009 O O . THR A 1 245 ? 18.875 4.356 0.454 1.00 70.31 245 THR A O 1
ATOM 2012 N N . ASP A 1 246 ? 20.062 5.042 2.251 1.00 59.22 246 ASP A N 1
ATOM 2013 C CA . ASP A 1 246 ? 19.436 6.362 2.376 1.00 59.22 246 ASP A CA 1
ATOM 2014 C C . ASP A 1 246 ? 19.429 7.157 1.061 1.00 59.22 246 ASP A C 1
ATOM 2016 O O . ASP A 1 246 ? 20.400 7.197 0.299 1.00 59.22 246 ASP A O 1
ATOM 2020 N N . LYS A 1 247 ? 18.268 7.758 0.806 1.00 61.22 247 LYS A N 1
ATOM 2021 C CA . LYS A 1 247 ? 17.819 8.323 -0.469 1.00 61.22 247 LYS A CA 1
ATOM 2022 C C . LYS A 1 247 ? 17.963 9.839 -0.466 1.00 61.22 247 LYS A C 1
ATOM 2024 O O . LYS A 1 247 ? 17.529 10.493 0.477 1.00 61.22 247 LYS A O 1
ATOM 2029 N N . GLU A 1 248 ? 18.425 10.410 -1.578 1.00 55.84 248 GLU A N 1
ATOM 2030 C CA . GLU A 1 248 ? 18.288 11.854 -1.813 1.00 55.84 248 GLU A CA 1
ATOM 2031 C C . GLU A 1 248 ? 16.982 12.183 -2.560 1.00 55.84 248 GLU A C 1
ATOM 2033 O O . GLU A 1 248 ? 16.305 13.154 -2.216 1.00 55.84 248 GLU A O 1
ATOM 2038 N N . MET A 1 249 ? 16.569 11.378 -3.558 1.00 69.75 249 MET A N 1
ATOM 2039 C CA . MET A 1 249 ? 15.303 11.579 -4.283 1.00 69.75 249 MET A CA 1
ATOM 2040 C C . MET A 1 249 ? 14.871 10.358 -5.112 1.00 69.75 249 MET A C 1
ATOM 2042 O O . MET A 1 249 ? 15.673 9.564 -5.568 1.00 69.75 249 MET A O 1
ATOM 2046 N N . GLU A 1 250 ? 13.570 10.215 -5.363 1.00 82.81 250 GLU A N 1
ATOM 2047 C CA . GLU A 1 250 ? 13.016 9.143 -6.200 1.00 82.81 250 GLU A CA 1
ATOM 2048 C C . GLU A 1 250 ? 13.252 9.418 -7.698 1.00 82.81 250 GLU A C 1
ATOM 2050 O O . GLU A 1 250 ? 12.995 10.530 -8.160 1.00 82.81 250 GLU A O 1
ATOM 2055 N N . ILE A 1 251 ? 13.659 8.419 -8.494 1.00 84.75 251 ILE A N 1
ATOM 2056 C CA . ILE A 1 251 ? 13.896 8.601 -9.945 1.00 84.75 251 ILE A CA 1
ATOM 2057 C C . ILE A 1 251 ? 12.651 9.153 -10.666 1.00 84.75 251 ILE A C 1
ATOM 2059 O O . ILE A 1 251 ? 12.750 10.026 -11.531 1.00 84.75 251 ILE A O 1
ATOM 2063 N N . SER A 1 252 ? 11.458 8.694 -10.277 1.00 84.50 252 SER A N 1
ATOM 2064 C CA . SER A 1 252 ? 10.152 9.200 -10.734 1.00 84.50 252 SER A CA 1
ATOM 2065 C C . SER A 1 252 ? 10.002 10.716 -10.518 1.00 84.50 252 SER A C 1
ATOM 2067 O O . SER A 1 252 ? 9.531 11.446 -11.404 1.00 84.50 252 SER A O 1
ATOM 2069 N N . HIS A 1 253 ? 10.436 11.200 -9.353 1.00 86.31 253 HIS A N 1
ATOM 2070 C CA . HIS A 1 253 ? 10.457 12.608 -8.983 1.00 86.31 253 HIS A CA 1
ATOM 2071 C C . HIS A 1 253 ? 11.526 13.367 -9.763 1.00 86.31 253 HIS A C 1
ATOM 2073 O O . HIS A 1 253 ? 11.215 14.416 -10.318 1.00 86.31 253 HIS A O 1
ATOM 2079 N N . MET A 1 254 ? 12.735 12.822 -9.924 1.00 85.25 254 MET A N 1
ATOM 2080 C CA . MET A 1 254 ? 13.790 13.455 -10.729 1.00 85.25 254 MET A CA 1
ATOM 2081 C C . MET A 1 254 ? 13.353 13.677 -12.185 1.00 85.25 254 MET A C 1
ATOM 2083 O O . MET A 1 254 ? 13.573 14.752 -12.747 1.00 85.25 254 MET A O 1
ATOM 2087 N N . VAL A 1 255 ? 12.660 12.699 -12.780 1.00 85.06 255 VAL A N 1
ATOM 2088 C CA . VAL A 1 255 ? 12.067 12.815 -14.123 1.00 85.06 255 VAL A CA 1
ATOM 2089 C C . VAL A 1 255 ? 10.978 13.890 -14.160 1.00 85.06 255 VAL A C 1
ATOM 2091 O O . VAL A 1 255 ? 10.910 14.664 -15.115 1.00 85.06 255 VAL A O 1
ATOM 2094 N N . SER A 1 256 ? 10.125 13.953 -13.134 1.00 84.50 256 SER A N 1
ATOM 2095 C CA . SER A 1 256 ? 9.008 14.906 -13.074 1.00 84.50 256 SER A CA 1
ATOM 2096 C C . SER A 1 256 ? 9.463 16.344 -12.805 1.00 84.50 256 SER A C 1
ATOM 2098 O O . SER A 1 256 ? 8.930 17.263 -13.423 1.00 84.50 256 SER A O 1
ATOM 2100 N N . PHE A 1 257 ? 10.475 16.538 -11.958 1.00 83.56 257 PHE A N 1
ATOM 2101 C CA . PHE A 1 257 ? 11.121 17.831 -11.711 1.00 83.56 257 PHE A CA 1
ATOM 2102 C C . PHE A 1 257 ? 12.082 18.243 -12.828 1.00 83.56 257 PHE A C 1
ATOM 2104 O O . PHE A 1 257 ? 12.523 19.387 -12.876 1.00 83.56 257 PHE A O 1
ATOM 2111 N N . GLY A 1 258 ? 12.379 17.332 -13.754 1.00 79.38 258 GLY A N 1
ATOM 2112 C CA . GLY A 1 258 ? 13.176 17.617 -14.933 1.00 79.38 258 GLY A CA 1
ATOM 2113 C C . GLY A 1 258 ? 14.666 17.800 -14.650 1.00 79.38 258 GLY A C 1
ATOM 2114 O O . GLY A 1 258 ? 15.299 18.619 -15.316 1.00 79.38 258 GLY A O 1
ATOM 2115 N N . ARG A 1 259 ? 15.218 17.028 -13.704 1.00 84.31 259 ARG A N 1
ATOM 2116 C CA . ARG A 1 259 ? 16.664 16.959 -13.428 1.00 84.31 259 ARG A CA 1
ATOM 2117 C C . ARG A 1 259 ? 17.439 16.502 -14.665 1.00 84.31 259 ARG A C 1
ATOM 2119 O O . ARG A 1 259 ? 16.884 15.854 -15.555 1.00 84.31 259 ARG A O 1
ATOM 2126 N N . SER A 1 260 ? 18.713 16.860 -14.760 1.00 83.38 260 SER A N 1
ATOM 2127 C CA . SER A 1 260 ? 19.547 16.472 -15.902 1.00 83.38 260 SER A CA 1
ATOM 2128 C C . SER A 1 260 ? 19.645 14.944 -16.029 1.00 83.38 260 SER A C 1
ATOM 2130 O O . SER A 1 260 ? 19.517 14.209 -15.048 1.00 83.38 260 SER A O 1
ATOM 2132 N N . LEU A 1 261 ? 19.875 14.440 -17.247 1.00 82.75 261 LEU A N 1
ATOM 2133 C CA . LEU A 1 261 ? 20.063 13.000 -17.454 1.00 82.75 261 LEU A CA 1
ATOM 2134 C C . LEU A 1 261 ? 21.302 12.475 -16.706 1.00 82.75 261 LEU A C 1
ATOM 2136 O O . LEU A 1 261 ? 21.295 11.335 -16.255 1.00 82.75 261 LEU A O 1
ATOM 2140 N N . CYS A 1 262 ? 22.329 13.311 -16.516 1.00 83.19 262 CYS A N 1
ATOM 2141 C CA . CYS A 1 262 ? 23.507 12.983 -15.712 1.00 83.19 262 CYS A CA 1
ATOM 2142 C C . CYS A 1 262 ? 23.158 12.753 -14.235 1.00 83.19 262 CYS A C 1
ATOM 2144 O O . CYS A 1 262 ? 23.607 11.767 -13.657 1.00 83.19 262 CYS A O 1
ATOM 2146 N N . GLU A 1 263 ? 22.333 13.617 -13.635 1.00 85.50 263 GLU A N 1
ATOM 2147 C CA . GLU A 1 263 ? 21.865 13.439 -12.253 1.00 85.50 263 GLU A CA 1
ATOM 2148 C C . GLU A 1 263 ? 20.996 12.187 -12.115 1.00 85.50 263 GLU A C 1
ATOM 2150 O O . GLU A 1 263 ? 21.212 11.386 -11.210 1.00 85.50 263 GLU A O 1
ATOM 2155 N N . ILE A 1 264 ? 20.052 11.981 -13.042 1.00 86.50 264 ILE A N 1
ATOM 2156 C CA . ILE A 1 264 ? 19.195 10.785 -13.055 1.00 86.50 264 ILE A CA 1
ATOM 2157 C C . ILE A 1 264 ? 20.051 9.519 -13.165 1.00 86.50 264 ILE A C 1
ATOM 2159 O O . ILE A 1 264 ? 19.835 8.563 -12.426 1.00 86.50 264 ILE A O 1
ATOM 2163 N N . TYR A 1 265 ? 21.044 9.508 -14.056 1.00 86.06 265 TYR A N 1
ATOM 2164 C CA . TYR A 1 265 ? 21.946 8.372 -14.216 1.00 86.06 265 TYR A CA 1
ATOM 2165 C C . TYR A 1 265 ? 22.803 8.122 -12.970 1.00 86.06 265 TYR A C 1
ATOM 2167 O O . TYR A 1 265 ? 22.998 6.974 -12.572 1.00 86.06 265 TYR A O 1
ATOM 2175 N N . ALA A 1 266 ? 23.306 9.182 -12.332 1.00 86.25 266 ALA A N 1
ATOM 2176 C CA . ALA A 1 266 ? 24.061 9.059 -11.093 1.00 86.25 266 ALA A CA 1
ATOM 2177 C C . ALA A 1 266 ? 23.233 8.399 -9.980 1.00 86.25 266 ALA A C 1
ATOM 2179 O O . ALA A 1 266 ? 23.775 7.558 -9.267 1.00 86.25 266 ALA A O 1
ATOM 2180 N N . GLU A 1 267 ? 21.942 8.721 -9.884 1.00 88.81 267 GLU A N 1
ATOM 2181 C CA . GLU A 1 267 ? 21.039 8.112 -8.904 1.00 88.81 267 GLU A CA 1
ATOM 2182 C C . GLU A 1 267 ? 20.663 6.670 -9.273 1.00 88.81 267 GLU A C 1
ATOM 2184 O O . GLU A 1 267 ? 20.719 5.785 -8.422 1.00 88.81 267 GLU A O 1
ATOM 2189 N N . ILE A 1 268 ? 20.394 6.381 -10.553 1.00 89.12 268 ILE A N 1
ATOM 2190 C CA . ILE A 1 268 ? 20.111 5.011 -11.022 1.00 89.12 268 ILE A CA 1
ATOM 2191 C C . ILE A 1 268 ? 21.242 4.045 -10.657 1.00 89.12 268 ILE A C 1
ATOM 2193 O O . ILE A 1 268 ? 20.970 2.906 -10.290 1.00 89.12 268 ILE A O 1
ATOM 2197 N N . ARG A 1 269 ? 22.505 4.485 -10.700 1.00 87.19 269 ARG A N 1
ATOM 2198 C CA . ARG A 1 269 ? 23.658 3.642 -10.332 1.00 87.19 269 ARG A CA 1
ATOM 2199 C C . ARG A 1 269 ? 23.697 3.230 -8.858 1.00 87.19 269 ARG A C 1
ATOM 2201 O O . ARG A 1 269 ? 24.423 2.300 -8.529 1.00 87.19 269 ARG A O 1
ATOM 2208 N N . LYS A 1 270 ? 22.946 3.904 -7.986 1.00 87.38 270 LYS A N 1
ATOM 2209 C CA . LYS A 1 270 ? 22.775 3.525 -6.574 1.00 87.38 270 LYS A CA 1
ATOM 2210 C C . LYS A 1 270 ? 21.609 2.550 -6.372 1.00 87.38 270 LYS A C 1
ATOM 2212 O O . LYS A 1 270 ? 21.416 2.041 -5.273 1.00 87.38 270 LYS A O 1
ATOM 2217 N N . CYS A 1 271 ? 20.810 2.325 -7.412 1.00 89.56 271 CYS A N 1
ATOM 2218 C CA . CYS A 1 271 ? 19.583 1.552 -7.341 1.00 89.56 271 CYS A CA 1
ATOM 2219 C C . CYS A 1 271 ? 19.781 0.114 -7.822 1.00 89.56 271 CYS A C 1
ATOM 2221 O O . CYS A 1 271 ? 20.571 -0.181 -8.717 1.00 89.56 271 CYS A O 1
ATOM 2223 N N . VAL A 1 272 ? 18.937 -0.767 -7.304 1.00 92.25 272 VAL A N 1
ATOM 2224 C CA . VAL A 1 272 ? 18.714 -2.116 -7.808 1.00 92.25 272 VAL A CA 1
ATOM 2225 C C . VAL A 1 272 ? 17.417 -2.138 -8.608 1.00 92.25 272 VAL A C 1
ATOM 2227 O O . VAL A 1 272 ? 16.385 -1.647 -8.155 1.00 92.25 272 VAL A O 1
ATOM 2230 N N . VAL A 1 273 ? 17.434 -2.746 -9.792 1.00 94.56 273 VAL A N 1
ATOM 2231 C CA . VAL A 1 273 ? 16.215 -2.923 -10.591 1.00 94.56 273 VAL A CA 1
ATOM 2232 C C . VAL A 1 273 ? 15.409 -4.105 -10.051 1.00 94.56 273 VAL A C 1
ATOM 2234 O O . VAL A 1 273 ? 15.866 -5.249 -10.077 1.00 94.56 273 VAL A O 1
ATOM 2237 N N . LEU A 1 274 ? 14.191 -3.842 -9.576 1.00 96.06 274 LEU A N 1
ATOM 2238 C CA . LEU A 1 274 ? 13.225 -4.856 -9.139 1.00 96.06 274 LEU A CA 1
ATOM 2239 C C . LEU A 1 274 ? 11.922 -4.708 -9.921 1.00 96.06 274 LEU A C 1
ATOM 2241 O O . LEU A 1 274 ? 11.560 -3.610 -10.323 1.00 96.06 274 LEU A O 1
ATOM 2245 N N . CYS A 1 275 ? 11.180 -5.796 -10.127 1.00 96.44 275 CYS A N 1
ATOM 2246 C CA . CYS A 1 275 ? 9.802 -5.670 -10.596 1.00 96.44 275 CYS A CA 1
ATOM 2247 C C . CYS A 1 275 ? 8.897 -5.172 -9.464 1.00 96.44 275 CYS A C 1
ATOM 2249 O O . CYS A 1 275 ? 9.208 -5.381 -8.293 1.00 96.44 275 CYS A O 1
ATOM 2251 N N . ALA A 1 276 ? 7.756 -4.581 -9.799 1.00 95.38 276 ALA A N 1
ATOM 2252 C CA . ALA A 1 276 ? 6.850 -3.945 -8.852 1.00 95.38 276 ALA A CA 1
ATOM 2253 C C . ALA A 1 276 ? 6.345 -4.914 -7.772 1.00 95.38 276 ALA A C 1
ATOM 2255 O O . ALA A 1 276 ? 6.208 -4.524 -6.614 1.00 95.38 276 ALA A O 1
ATOM 2256 N N . ASN A 1 277 ? 6.132 -6.189 -8.123 1.00 95.69 277 ASN A N 1
ATOM 2257 C CA . ASN A 1 277 ? 5.810 -7.236 -7.146 1.00 95.69 277 ASN A CA 1
ATOM 2258 C C . ASN A 1 277 ? 6.946 -7.382 -6.114 1.00 95.69 277 ASN A C 1
ATOM 2260 O O . ASN A 1 277 ? 6.718 -7.237 -4.918 1.00 95.69 277 ASN A O 1
ATOM 2264 N N . CYS A 1 278 ? 8.180 -7.614 -6.578 1.00 95.00 278 CYS A N 1
ATOM 2265 C CA . CYS A 1 278 ? 9.356 -7.801 -5.722 1.00 95.00 278 CYS A CA 1
ATOM 2266 C C . CYS A 1 278 ? 9.761 -6.538 -4.952 1.00 95.00 278 CYS A C 1
ATOM 2268 O O . CYS A 1 278 ? 10.273 -6.650 -3.843 1.00 95.00 278 CYS A O 1
ATOM 2270 N N . HIS A 1 279 ? 9.539 -5.360 -5.536 1.00 93.44 279 HIS A N 1
ATOM 2271 C CA . HIS A 1 279 ? 9.789 -4.066 -4.911 1.00 93.44 279 HIS A CA 1
ATOM 2272 C C . HIS A 1 279 ? 8.875 -3.870 -3.700 1.00 93.44 279 HIS A C 1
ATOM 2274 O O . HIS A 1 279 ? 9.354 -3.595 -2.607 1.00 93.44 279 HIS A O 1
ATOM 2280 N N . ARG A 1 280 ? 7.566 -4.127 -3.846 1.00 90.94 280 ARG A N 1
ATOM 2281 C CA . ARG A 1 280 ? 6.625 -4.043 -2.717 1.00 90.94 280 ARG A CA 1
ATOM 2282 C C . ARG A 1 280 ? 6.941 -5.010 -1.588 1.00 90.94 280 ARG A C 1
ATOM 2284 O O . ARG A 1 280 ? 6.723 -4.680 -0.430 1.00 90.94 280 ARG A O 1
ATOM 2291 N N . GLU A 1 281 ? 7.430 -6.203 -1.911 1.00 90.62 281 GLU A N 1
ATOM 2292 C CA . GLU A 1 281 ? 7.862 -7.144 -0.879 1.00 90.62 281 GLU A CA 1
ATOM 2293 C C . GLU A 1 281 ? 9.098 -6.683 -0.113 1.00 90.62 281 GLU A C 1
ATOM 2295 O O . GLU A 1 281 ? 9.283 -7.109 1.022 1.00 90.62 281 GLU A O 1
ATOM 2300 N N . ALA A 1 282 ? 9.949 -5.862 -0.730 1.00 88.75 282 ALA A N 1
ATOM 2301 C CA . ALA A 1 282 ? 11.097 -5.272 -0.060 1.00 88.75 282 ALA A CA 1
ATOM 2302 C C . ALA A 1 282 ? 10.687 -4.088 0.831 1.00 88.75 282 ALA A C 1
ATOM 2304 O O . ALA A 1 282 ? 11.187 -3.978 1.943 1.00 88.75 282 ALA A O 1
ATOM 2305 N N . ASP A 1 283 ? 9.759 -3.246 0.366 1.00 85.25 283 ASP A N 1
ATOM 2306 C CA . ASP A 1 283 ? 9.377 -2.019 1.080 1.00 85.25 283 ASP A CA 1
ATOM 2307 C C . ASP A 1 283 ? 8.393 -2.259 2.234 1.00 85.25 283 ASP A C 1
ATOM 2309 O O . ASP A 1 283 ? 8.365 -1.497 3.199 1.00 85.25 283 ASP A O 1
ATOM 2313 N N . ILE A 1 284 ? 7.530 -3.273 2.114 1.00 80.50 284 ILE A N 1
ATOM 2314 C CA . ILE A 1 284 ? 6.415 -3.494 3.039 1.00 80.50 284 ILE A CA 1
ATOM 2315 C C . ILE A 1 284 ? 6.648 -4.812 3.792 1.00 80.50 284 ILE A C 1
ATOM 2317 O O . ILE A 1 284 ? 6.414 -5.893 3.227 1.00 80.50 284 ILE A O 1
ATOM 2321 N N . PRO A 1 285 ? 7.082 -4.771 5.067 1.00 76.94 285 PRO A N 1
ATOM 2322 C CA . PRO A 1 285 ? 7.201 -5.983 5.866 1.00 76.94 285 PRO A CA 1
ATOM 2323 C C . PRO A 1 285 ? 5.828 -6.645 6.028 1.00 76.94 285 PRO A C 1
ATOM 2325 O O . PRO A 1 285 ? 4.782 -5.994 5.972 1.00 76.94 285 PRO A O 1
ATOM 2328 N N . ALA A 1 286 ? 5.819 -7.971 6.170 1.00 78.19 286 ALA A N 1
ATOM 2329 C CA . ALA A 1 286 ? 4.585 -8.674 6.501 1.00 78.19 286 ALA A CA 1
ATOM 2330 C C . ALA A 1 286 ? 4.138 -8.248 7.911 1.00 78.19 286 ALA A C 1
ATOM 2332 O O . ALA A 1 286 ? 4.998 -7.944 8.741 1.00 78.19 286 ALA A O 1
ATOM 2333 N N . PRO A 1 287 ? 2.826 -8.209 8.197 1.00 79.31 287 PRO A N 1
ATOM 2334 C CA . PRO A 1 287 ? 2.373 -7.994 9.564 1.00 79.31 287 PRO A CA 1
ATOM 2335 C C . PRO A 1 287 ? 2.971 -9.088 10.478 1.00 79.31 287 PRO A C 1
ATOM 2337 O O . PRO A 1 287 ? 2.899 -10.261 10.106 1.00 79.31 287 PRO A O 1
ATOM 2340 N N . PRO A 1 288 ? 3.561 -8.727 11.636 1.00 69.38 288 PRO A N 1
ATOM 2341 C CA . PRO A 1 288 ? 4.261 -9.666 12.530 1.00 69.38 288 PRO A CA 1
ATOM 2342 C C . PRO A 1 288 ? 3.302 -10.727 13.064 1.00 69.38 288 PRO A C 1
ATOM 2344 O O . PRO A 1 288 ? 2.136 -10.402 13.246 1.00 69.38 288 PRO A O 1
ATOM 2347 N N . ASP A 1 289 ? 3.721 -11.961 13.332 1.00 65.31 289 ASP A N 1
ATOM 2348 C CA . ASP A 1 289 ? 2.827 -12.994 13.887 1.00 65.31 289 ASP A CA 1
ATOM 2349 C C . ASP A 1 289 ? 2.313 -12.572 15.287 1.00 65.31 289 ASP A C 1
ATOM 2351 O O . ASP A 1 289 ? 3.095 -12.028 16.070 1.00 65.31 289 ASP A O 1
ATOM 2355 N N . PRO A 1 290 ? 1.020 -12.758 15.639 1.00 57.38 290 PRO A N 1
ATOM 2356 C CA . PRO A 1 290 ? 0.531 -12.517 17.001 1.00 57.38 290 PRO A CA 1
ATOM 2357 C C . PRO A 1 290 ? 1.317 -13.245 18.109 1.00 57.38 290 PRO A C 1
ATOM 2359 O O . PRO A 1 290 ? 1.202 -12.835 19.258 1.00 57.38 290 PRO A O 1
ATOM 2362 N N . GLY A 1 291 ? 2.089 -14.293 17.798 1.00 54.72 291 GLY A N 1
ATOM 2363 C CA . GLY A 1 291 ? 2.913 -15.021 18.772 1.00 54.72 291 GLY A CA 1
ATOM 2364 C C . GLY A 1 291 ? 4.338 -14.494 19.008 1.00 54.72 291 GLY A C 1
ATOM 2365 O O . GLY A 1 291 ? 5.014 -15.014 19.891 1.00 54.72 291 GLY A O 1
ATOM 2366 N N . GLU A 1 292 ? 4.823 -13.503 18.250 1.00 50.88 292 GLU A N 1
ATOM 2367 C CA . GLU A 1 292 ? 6.234 -13.060 18.307 1.00 50.88 292 GLU A CA 1
ATOM 2368 C C . GLU A 1 292 ? 6.475 -11.784 19.135 1.00 50.88 292 GLU A C 1
ATOM 2370 O O . GLU A 1 292 ? 7.622 -11.393 19.344 1.00 50.88 292 GLU A O 1
ATOM 2375 N N . THR A 1 293 ? 5.430 -11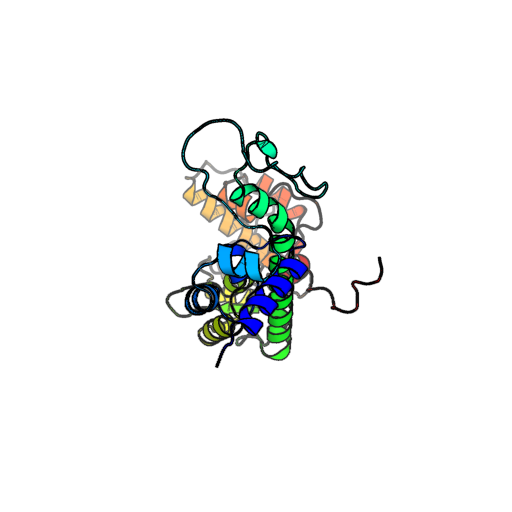.116 19.633 1.00 46.12 293 THR A N 1
ATOM 2376 C CA . THR A 1 293 ? 5.573 -9.799 20.286 1.00 46.12 293 THR A CA 1
ATOM 2377 C C . THR A 1 293 ? 5.899 -9.835 21.783 1.00 46.12 293 THR A C 1
ATOM 2379 O O . THR A 1 293 ? 6.146 -8.778 22.350 1.00 46.12 293 THR A O 1
ATOM 2382 N N . ASP A 1 294 ? 5.970 -11.012 22.415 1.00 38.47 294 ASP A N 1
ATOM 2383 C CA . ASP A 1 294 ? 6.250 -11.158 23.859 1.00 38.47 294 ASP A CA 1
ATOM 2384 C C . ASP A 1 294 ? 7.725 -11.491 24.171 1.00 38.47 294 ASP A C 1
ATOM 2386 O O . ASP A 1 294 ? 8.050 -12.085 25.198 1.00 38.47 294 ASP A O 1
ATOM 2390 N N . SER A 1 295 ? 8.653 -11.163 23.271 1.00 35.03 295 SER A N 1
ATOM 2391 C CA . SER A 1 295 ? 10.086 -11.441 23.449 1.00 35.03 295 SER A CA 1
ATOM 2392 C C . SER A 1 295 ? 10.962 -10.228 23.144 1.00 35.03 295 SER A C 1
ATOM 2394 O O . SER A 1 295 ? 11.849 -10.310 22.298 1.00 35.03 295 SER A O 1
ATOM 2396 N N . VAL A 1 296 ? 10.723 -9.108 23.836 1.00 34.88 296 VAL A N 1
ATOM 2397 C CA . VAL A 1 296 ? 11.709 -8.023 24.006 1.00 34.88 296 VAL A CA 1
ATOM 2398 C C . VAL A 1 296 ? 11.620 -7.462 25.418 1.00 34.88 296 VAL A C 1
ATOM 2400 O O . VAL A 1 296 ? 10.496 -7.111 25.835 1.00 34.88 296 VAL A O 1
#